Protein 2O6Q (pdb70)

Foldseek 3Di:
DADQDVVVPHDWHDDVVQQETACAQPQDAADDQPRDLQHAYYHHEAHAHQDYDACSCQSVLNHAEEEQYHYAHQEHPQENPQRNLNHAYYENEHYAHAAYRQAHCVRPQNYAEYEHAQYAHAAYRQANCQNPQNYAYEAHAHYAYQEYHPCNCQNNQNHAEYAPAHYAHAAYDDQHCQRPLCYAYYHHAAYAYQAYAACNCVSPDNHAEYAHANYAHALQAPRLARLQVVLLVVVVVNRYNSQRAAHNPPRHGSVPRDCPNHVHHDDPDD

Radius of gyration: 21.48 Å; Cα contacts (8 Å, |Δi|>4): 752; chains: 1; bounding box: 30×74×34 Å

Structure (mmCIF, N/CA/C/O backbone):
data_2O6Q
#
_entry.id   2O6Q
#
_cell.length_a   95.226
_cell.length_b   95.226
_cell.length_c   77.556
_cell.angle_alpha   90.00
_cell.angle_beta   90.00
_cell.angle_gamma   120.00
#
_symmetry.space_group_name_H-M   'P 32 2 1'
#
loop_
_entity.id
_entity.type
_entity.pdbx_description
1 polymer 'Variable lymphocyte receptor A'
2 water water
#
loop_
_atom_site.group_PDB
_atom_site.id
_atom_site.type_symbol
_atom_site.label_atom_id
_atom_site.label_alt_id
_atom_site.label_comp_id
_atom_site.label_asym_id
_atom_site.label_entity_id
_atom_site.label_seq_id
_atom_site.pdbx_PDB_ins_code
_atom_site.Cartn_x
_atom_site.Cartn_y
_atom_site.Cartn_z
_atom_site.occupancy
_atom_site.B_iso_or_equiv
_atom_site.auth_seq_id
_atom_site.auth_comp_id
_atom_site.auth_asym_id
_atom_site.auth_atom_id
_atom_site.pdbx_PDB_model_num
ATOM 1 N N . ASN A 1 1 ? -47.014 22.574 2.094 1.00 55.59 23 ASN A N 1
ATOM 2 C CA . ASN A 1 1 ? -45.853 22.223 2.957 1.00 54.94 23 ASN A CA 1
ATOM 3 C C . ASN A 1 1 ? -46.344 21.391 4.148 1.00 53.89 23 ASN A C 1
ATOM 4 O O . ASN A 1 1 ? -47.088 21.875 4.994 1.00 53.56 23 ASN A O 1
ATOM 9 N N . GLU A 1 2 ? -45.922 20.137 4.217 1.00 52.99 24 GLU A N 1
ATOM 10 C CA . GLU A 1 2 ? -46.352 19.260 5.304 1.00 51.28 24 GLU A CA 1
ATOM 11 C C . GLU A 1 2 ? -45.172 18.659 6.069 1.00 48.87 24 GLU A C 1
ATOM 12 O O . GLU A 1 2 ? -44.308 18.001 5.484 1.00 48.72 24 GLU A O 1
ATOM 18 N N . ALA A 1 3 ? -45.141 18.886 7.376 1.00 45.41 25 ALA A N 1
ATOM 19 C CA . ALA A 1 3 ? -44.077 18.346 8.197 1.00 42.45 25 ALA A CA 1
ATOM 20 C C . ALA A 1 3 ? -44.154 16.809 8.184 1.00 40.64 25 ALA A C 1
ATOM 21 O O . ALA A 1 3 ? -45.243 16.229 8.200 1.00 39.90 25 ALA A O 1
ATOM 23 N N . LEU A 1 4 ? -42.989 16.162 8.146 1.00 38.28 26 LEU A N 1
ATOM 24 C CA . LEU A 1 4 ? -42.901 14.709 8.121 1.00 35.50 26 LEU A CA 1
ATOM 25 C C . LEU A 1 4 ? -43.080 14.111 9.517 1.00 35.86 26 LEU A C 1
ATOM 26 O O . LEU A 1 4 ? -44.030 13.370 9.755 1.00 36.03 26 LEU A O 1
ATOM 31 N N . CYS A 1 5 ? -42.170 14.464 10.430 1.00 35.80 27 CYS A N 1
ATOM 32 C CA . CYS A 1 5 ? -42.143 13.968 11.811 1.00 35.79 27 CYS A CA 1
ATOM 33 C C . CYS A 1 5 ? -43.184 14.505 12.774 1.00 35.72 27 CYS A C 1
ATOM 34 O O . CYS A 1 5 ? -43.530 15.675 12.738 1.00 35.25 27 CYS A O 1
ATOM 37 N N . LYS A 1 6 ? -43.649 13.642 13.669 1.00 36.83 28 LYS A N 1
ATOM 38 C CA . LYS A 1 6 ? -44.651 14.028 14.645 1.00 38.11 28 LYS A CA 1
ATOM 39 C C . LYS A 1 6 ? -44.183 15.219 15.469 1.00 38.50 28 LYS A C 1
ATOM 40 O O . LYS A 1 6 ? -44.949 16.159 15.708 1.00 38.72 28 LYS A O 1
ATOM 46 N N . LYS A 1 7 ? -42.918 15.165 15.894 1.00 38.89 29 LYS A N 1
ATOM 47 C CA . LYS A 1 7 ? -42.265 16.214 16.691 1.00 37.57 29 LYS A CA 1
ATOM 48 C C . LYS A 1 7 ? -42.334 17.600 16.042 1.00 37.57 29 LYS A C 1
ATOM 49 O O . LYS A 1 7 ? -42.219 18.625 16.721 1.00 37.55 29 LYS A O 1
ATOM 55 N N . ASP A 1 8 ? -42.484 17.620 14.722 1.00 37.04 30 ASP A N 1
ATOM 56 C CA . ASP A 1 8 ? -42.577 18.869 13.974 1.00 38.26 30 ASP A CA 1
ATOM 57 C C . ASP A 1 8 ? -44.012 19.131 13.459 1.00 37.53 30 ASP A C 1
ATOM 58 O O . ASP A 1 8 ? -44.256 20.116 12.756 1.00 38.12 30 ASP A O 1
ATOM 63 N N . GLY A 1 9 ? -44.950 18.251 13.806 1.00 36.67 31 GLY A N 1
ATOM 64 C CA . GLY A 1 9 ? -46.315 18.413 13.353 1.00 35.40 31 GLY A CA 1
ATOM 65 C C . GLY A 1 9 ? -46.789 17.327 12.395 1.00 35.88 31 GLY A C 1
ATOM 66 O O . GLY A 1 9 ? -47.981 17.247 12.104 1.00 37.69 31 GLY A O 1
ATOM 67 N N . GLY A 1 10 ? -45.873 16.499 11.892 1.00 34.62 32 GLY A N 1
ATOM 68 C CA . GLY A 1 10 ? -46.247 15.420 10.986 1.00 32.98 32 GLY A CA 1
ATOM 69 C C . GLY A 1 10 ? -46.950 14.256 11.680 1.00 32.68 32 GLY A C 1
ATOM 70 O O . GLY A 1 10 ? -47.228 14.295 12.884 1.00 31.64 32 GLY A O 1
ATOM 71 N N . VAL A 1 11 ? -47.246 13.205 10.926 1.00 32.91 33 VAL A N 1
ATOM 72 C CA . VAL A 1 11 ? -47.925 12.050 11.505 1.00 32.71 33 VAL A CA 1
ATOM 73 C C . VAL A 1 11 ? -46.978 10.853 11.704 1.00 32.53 33 VAL A C 1
ATOM 74 O O . VAL A 1 11 ? -47.241 9.974 12.530 1.00 31.92 33 VAL A O 1
ATOM 78 N N . CYS A 1 12 ? -45.871 10.840 10.967 1.00 32.18 34 CYS A N 1
ATOM 79 C CA . CYS A 1 12 ? -44.888 9.765 11.065 1.00 32.78 34 CYS A CA 1
ATOM 80 C C . CYS A 1 12 ? -43.898 10.019 12.198 1.00 32.85 34 CYS A C 1
ATOM 81 O O . CYS A 1 12 ? -43.475 11.151 12.402 1.00 33.96 34 CYS A O 1
ATOM 84 N N . SER A 1 13 ? -43.548 8.982 12.952 1.00 31.32 35 SER A N 1
ATOM 85 C CA . SER A 1 13 ? -42.586 9.145 14.034 1.00 30.72 35 SER A CA 1
ATOM 86 C C . SER A 1 13 ? -41.158 9.003 13.482 1.00 30.90 35 SER A C 1
ATOM 87 O O . SER A 1 13 ? -40.889 8.165 12.625 1.00 29.94 35 SER A O 1
ATOM 90 N N . CYS A 1 14 ? -40.242 9.830 13.981 1.00 31.77 36 CYS A N 1
ATOM 91 C CA . CYS A 1 14 ? -38.871 9.846 13.481 1.00 32.00 36 CYS A CA 1
ATOM 92 C C . CYS A 1 14 ? -37.751 9.779 14.487 1.00 32.26 36 CYS A C 1
ATOM 93 O O . CYS A 1 14 ? -37.715 10.560 15.428 1.00 32.30 36 CYS A O 1
ATOM 96 N N . ASN A 1 15 ? -36.810 8.867 14.251 1.00 32.61 37 ASN A N 1
ATOM 97 C CA . ASN A 1 15 ? -35.656 8.727 15.125 1.00 32.52 37 ASN A CA 1
ATOM 98 C C . ASN A 1 15 ? -34.490 9.388 14.451 1.00 33.36 37 ASN A C 1
ATOM 99 O O . ASN A 1 15 ? -33.906 8.825 13.534 1.00 34.32 37 ASN A O 1
ATOM 104 N N . ASN A 1 16 ? -34.138 10.576 14.907 1.00 34.00 38 ASN A N 1
ATOM 105 C CA . ASN A 1 16 ? -33.043 11.293 14.293 1.00 34.79 38 ASN A CA 1
ATOM 106 C C . ASN A 1 16 ? -31.705 10.574 14.365 1.00 34.24 38 ASN A C 1
ATOM 107 O O . ASN A 1 16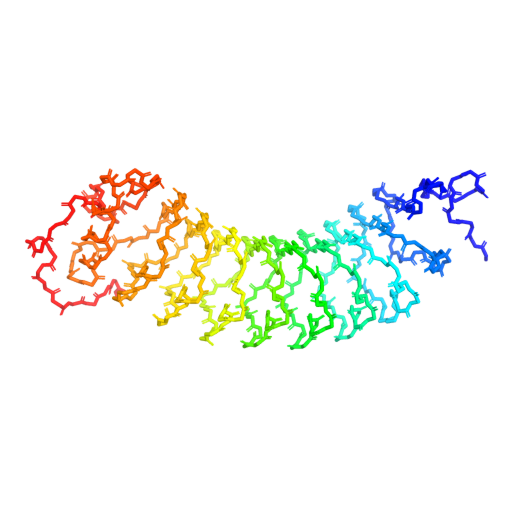 ? -31.058 10.343 13.346 1.00 34.17 38 ASN A O 1
ATOM 112 N N . ASN A 1 17 ? -31.281 10.219 15.566 1.00 33.62 39 ASN A N 1
ATOM 113 C CA . ASN A 1 17 ? -30.001 9.556 15.709 1.00 33.56 39 ASN A CA 1
ATOM 114 C C . ASN A 1 17 ? -29.865 8.263 14.908 1.00 33.83 39 ASN A C 1
ATOM 115 O O . ASN A 1 17 ? -28.751 7.857 14.592 1.00 32.83 39 ASN A O 1
ATOM 120 N N . LYS A 1 18 ? -30.993 7.632 14.559 1.00 34.90 40 LYS A N 1
ATOM 121 C CA . LYS A 1 18 ? -30.971 6.368 13.806 1.00 34.51 40 LYS A CA 1
ATOM 122 C C . LYS A 1 18 ? -31.405 6.509 12.342 1.00 35.09 40 LYS A C 1
ATOM 123 O O . LYS A 1 18 ? -31.469 5.517 11.608 1.00 35.91 40 LYS A O 1
ATOM 129 N N . ASN A 1 19 ? -31.692 7.740 11.922 1.00 34.48 41 ASN A N 1
ATOM 130 C CA . ASN A 1 19 ? -32.109 8.028 10.549 1.00 33.42 41 ASN A CA 1
ATOM 131 C C . ASN A 1 19 ? -33.235 7.135 10.055 1.00 32.76 41 ASN A C 1
ATOM 132 O O . ASN A 1 19 ? -33.151 6.532 8.977 1.00 34.01 41 ASN A O 1
ATOM 137 N N . SER A 1 20 ? -34.296 7.058 10.842 1.00 31.16 42 SER A N 1
ATOM 138 C CA . SER A 1 20 ? -35.435 6.242 10.479 1.00 29.88 42 SER A CA 1
ATOM 139 C C . SER A 1 20 ? -36.718 7.043 10.485 1.00 29.72 42 SER A C 1
ATOM 140 O O . SER A 1 20 ? -36.956 7.873 11.350 1.00 29.77 42 SER A O 1
ATOM 143 N N . VAL A 1 21 ? -37.540 6.776 9.491 1.00 30.05 43 VAL A N 1
ATOM 144 C CA . VAL A 1 21 ? -38.823 7.425 9.339 1.00 30.58 43 VAL A CA 1
ATOM 145 C C . VAL A 1 21 ? -39.861 6.303 9.410 1.00 31.16 43 VAL A C 1
ATOM 146 O O . VAL A 1 21 ? -39.826 5.383 8.599 1.00 31.77 43 VAL A O 1
ATOM 150 N N . ASP A 1 22 ? -40.763 6.369 10.388 1.00 31.00 44 ASP A N 1
ATOM 151 C CA . ASP A 1 22 ? -41.789 5.350 10.549 1.00 31.23 44 ASP A CA 1
ATOM 152 C C . ASP A 1 22 ? -43.165 5.904 10.210 1.00 32.34 44 ASP A C 1
ATOM 153 O O . ASP A 1 22 ? -43.818 6.552 11.033 1.00 31.34 44 ASP A O 1
ATOM 158 N N . CYS A 1 23 ? -43.601 5.643 8.983 1.00 34.10 45 CYS A N 1
ATOM 159 C CA . CYS A 1 23 ? -44.902 6.105 8.521 1.00 35.49 45 CYS A CA 1
ATOM 160 C C . CYS A 1 23 ? -45.827 4.910 8.532 1.00 35.58 45 CYS A C 1
ATOM 161 O O . CYS A 1 23 ? -46.865 4.915 7.870 1.00 36.83 45 CYS A O 1
ATOM 164 N N . SER A 1 24 ? -45.449 3.883 9.284 1.00 34.86 46 SER A N 1
ATOM 165 C CA . SER A 1 24 ? -46.251 2.674 9.327 1.00 33.73 46 SER A CA 1
ATOM 166 C C . SER A 1 24 ? -47.540 2.865 10.081 1.00 32.67 46 SER A C 1
ATOM 167 O O . SER A 1 24 ? -47.559 3.405 11.187 1.00 31.58 46 SER A O 1
ATOM 170 N N . SER A 1 25 ? -48.625 2.441 9.439 1.00 32.95 47 SER A N 1
ATOM 171 C CA . SER A 1 25 ? -49.964 2.478 10.010 1.00 32.33 47 SER A CA 1
ATOM 172 C C . SER A 1 25 ? -50.646 3.827 10.260 1.00 33.00 47 SER A C 1
ATOM 173 O O . SER A 1 25 ? -51.400 3.982 11.224 1.00 33.05 47 SER A O 1
ATOM 176 N N . LYS A 1 26 ? -50.416 4.789 9.374 1.00 34.22 48 LYS A N 1
ATOM 177 C CA . LYS A 1 26 ? -50.995 6.126 9.518 1.00 34.70 48 LYS A CA 1
ATOM 178 C C . LYS A 1 26 ? -52.043 6.385 8.435 1.00 34.80 48 LYS A C 1
ATOM 179 O O . LYS A 1 26 ? -52.242 7.520 8.006 1.00 34.24 48 LYS A O 1
ATOM 185 N N . LYS A 1 27 ? -52.692 5.313 7.994 1.00 35.47 49 LYS A N 1
ATOM 186 C CA . LYS A 1 27 ? -53.725 5.383 6.972 1.00 35.30 49 LYS A CA 1
ATOM 187 C C . LYS A 1 27 ? -53.295 6.204 5.776 1.00 34.76 49 LYS A C 1
ATOM 188 O O . LYS A 1 27 ? -54.129 6.833 5.143 1.00 36.19 49 LYS A O 1
ATOM 194 N N . LEU A 1 28 ? -52.008 6.190 5.445 1.00 33.57 50 LEU A N 1
ATOM 195 C CA . LEU A 1 28 ? -51.520 6.990 4.326 1.00 31.53 50 LEU A CA 1
ATOM 196 C C . LEU A 1 28 ? -51.941 6.534 2.952 1.00 31.97 50 LEU A C 1
ATOM 197 O O . LEU A 1 28 ? -52.062 5.343 2.696 1.00 30.73 50 LEU A O 1
ATOM 202 N N . THR A 1 29 ? -52.131 7.504 2.056 1.00 33.54 51 THR A N 1
ATOM 203 C CA . THR A 1 29 ? -52.512 7.223 0.668 1.00 34.06 51 THR A CA 1
ATOM 204 C C . THR A 1 29 ? -51.435 7.698 -0.302 1.00 33.74 51 THR A C 1
ATOM 205 O O . THR A 1 29 ? -51.530 7.450 -1.495 1.00 34.31 51 THR A O 1
ATOM 209 N N . ALA A 1 30 ? -50.425 8.401 0.199 1.00 33.89 52 ALA A N 1
ATOM 210 C CA . ALA A 1 30 ? -49.332 8.865 -0.662 1.00 33.46 52 ALA A CA 1
ATOM 211 C C . ALA A 1 30 ? -48.023 8.849 0.107 1.00 33.60 52 ALA A C 1
ATOM 212 O O . ALA A 1 30 ? -48.019 9.001 1.324 1.00 33.05 52 ALA A O 1
ATOM 214 N N . ILE A 1 31 ? -46.913 8.643 -0.596 1.00 34.33 53 ILE A N 1
ATOM 215 C CA . ILE A 1 31 ? -45.614 8.650 0.061 1.00 35.30 53 ILE A CA 1
ATOM 216 C C . ILE A 1 31 ? -45.335 10.085 0.444 1.00 36.60 53 ILE A C 1
ATOM 217 O O . ILE A 1 31 ? -45.505 10.983 -0.373 1.00 36.58 53 ILE A O 1
ATOM 222 N N . PRO A 1 32 ? -44.932 10.335 1.698 1.00 37.80 54 PRO A N 1
ATOM 223 C CA . PRO A 1 32 ? -44.656 11.730 2.058 1.00 38.32 54 PRO A CA 1
ATOM 224 C C . PRO A 1 32 ? -43.510 12.142 1.147 1.00 39.73 54 PRO A C 1
ATOM 225 O O . PRO A 1 32 ? -42.638 11.335 0.848 1.00 40.72 54 PRO A O 1
ATOM 229 N N . SER A 1 33 ? -43.490 13.385 0.699 1.00 41.67 55 SER A N 1
ATOM 230 C CA . SER A 1 33 ? -42.451 13.797 -0.246 1.00 43.60 55 SER A CA 1
ATOM 231 C C . SER A 1 33 ? -41.201 14.488 0.307 1.00 43.82 55 SER A C 1
ATOM 232 O O . SER A 1 33 ? -40.280 14.818 -0.450 1.00 42.69 55 SER A O 1
ATOM 235 N N . ASN A 1 34 ? -41.153 14.698 1.615 1.00 43.81 56 ASN A N 1
ATOM 236 C CA . ASN A 1 34 ? -40.009 15.385 2.200 1.00 43.61 56 ASN A CA 1
ATOM 237 C C . ASN A 1 34 ? -39.221 14.499 3.154 1.00 42.84 56 ASN A C 1
ATOM 238 O O . ASN A 1 34 ? -38.965 14.875 4.300 1.00 43.06 56 ASN A O 1
ATOM 243 N N . ILE A 1 35 ? -38.837 13.321 2.670 1.00 41.29 57 ILE A N 1
ATOM 244 C CA . ILE A 1 35 ? -38.077 12.369 3.464 1.00 39.22 57 ILE A CA 1
ATOM 245 C C . ILE A 1 35 ? -36.606 12.677 3.250 1.00 38.40 57 ILE A C 1
ATOM 246 O O . ILE A 1 35 ? -36.126 12.620 2.130 1.00 38.14 57 ILE A O 1
ATOM 251 N N . PRO A 1 36 ? -35.870 13.004 4.318 1.00 37.59 58 PRO A N 1
ATOM 252 C CA . PRO A 1 36 ? -34.449 13.310 4.146 1.00 38.05 58 PRO A CA 1
ATOM 253 C C . PRO A 1 36 ? -33.711 12.232 3.374 1.00 38.84 58 PRO A C 1
ATOM 254 O O . PRO A 1 36 ? -33.899 11.041 3.620 1.00 38.90 58 PRO A O 1
ATOM 258 N N . ALA A 1 37 ? -32.873 12.670 2.436 1.00 38.86 59 ALA A N 1
ATOM 259 C CA . ALA A 1 37 ? -32.088 11.774 1.592 1.00 38.32 59 ALA A CA 1
ATOM 260 C C . ALA A 1 37 ? -31.045 11.035 2.402 1.00 37.95 59 ALA A C 1
ATOM 261 O O . ALA A 1 37 ? -30.317 10.185 1.886 1.00 39.17 59 ALA A O 1
ATOM 263 N N . ASP A 1 38 ? -30.996 11.369 3.680 1.00 37.28 60 ASP A N 1
ATOM 264 C CA . ASP A 1 38 ? -30.054 10.797 4.621 1.00 37.10 60 ASP A CA 1
ATOM 265 C C . ASP A 1 38 ? -30.572 9.467 5.208 1.00 36.20 60 ASP A C 1
ATOM 266 O O . ASP A 1 38 ? -29.801 8.634 5.692 1.00 35.95 60 ASP A O 1
ATOM 271 N N . THR A 1 39 ? -31.890 9.290 5.140 1.00 35.21 61 THR A N 1
ATOM 272 C CA . THR A 1 39 ? -32.619 8.120 5.646 1.00 33.22 61 THR A CA 1
ATOM 273 C C . THR A 1 39 ? -32.070 6.722 5.345 1.00 32.13 61 THR A C 1
ATOM 274 O O . THR A 1 39 ? -31.848 6.352 4.186 1.00 30.42 61 THR A O 1
ATOM 278 N N . LYS A 1 40 ? -31.895 5.938 6.408 1.00 31.57 62 LYS A N 1
ATOM 279 C CA . LYS A 1 40 ? -31.391 4.574 6.280 1.00 31.31 62 LYS A CA 1
ATOM 280 C C . LYS A 1 40 ? -32.502 3.540 6.395 1.00 30.31 62 LYS A C 1
ATOM 281 O O . LYS A 1 40 ? -32.399 2.457 5.830 1.00 30.23 62 LYS A O 1
ATOM 287 N N . LYS A 1 41 ? -33.567 3.879 7.112 1.00 30.51 63 LYS A N 1
ATOM 288 C CA . LYS A 1 41 ? -34.707 2.967 7.278 1.00 31.05 63 LYS A CA 1
ATOM 289 C C . LYS A 1 41 ? -36.047 3.679 7.035 1.00 29.94 63 LYS A C 1
ATOM 290 O O . LYS A 1 41 ? -36.378 4.642 7.727 1.00 28.78 63 LYS A O 1
ATOM 296 N N . LEU A 1 42 ? -36.813 3.189 6.059 1.00 28.85 64 LEU A N 1
ATOM 297 C CA . LEU A 1 42 ? -38.112 3.780 5.702 1.00 27.42 64 LEU A CA 1
ATOM 298 C C . LEU A 1 42 ? -39.222 2.766 5.949 1.00 26.75 64 LEU A C 1
ATOM 299 O O . LEU A 1 42 ? -39.164 1.670 5.413 1.00 26.54 64 LEU A O 1
ATOM 304 N N . ASP A 1 43 ? -40.234 3.136 6.729 1.00 26.25 65 ASP A N 1
ATOM 305 C CA . ASP A 1 43 ? -41.320 2.209 7.027 1.00 28.36 65 ASP A CA 1
ATOM 306 C C . ASP A 1 43 ? -42.676 2.704 6.560 1.00 28.78 65 ASP A C 1
ATOM 307 O O . ASP A 1 43 ? -43.295 3.571 7.187 1.00 29.69 65 ASP A O 1
ATOM 312 N N . LEU A 1 44 ? -43.150 2.142 5.463 1.00 28.53 66 LEU A N 1
ATOM 313 C CA . LEU A 1 44 ? -44.443 2.536 4.929 1.00 29.03 66 LEU A CA 1
ATOM 314 C C . LEU A 1 44 ? -45.442 1.395 5.029 1.00 29.56 66 LEU A C 1
ATOM 315 O O . LEU A 1 44 ? -46.518 1.469 4.462 1.00 30.12 66 LEU A O 1
ATOM 320 N N . GLN A 1 45 ? -45.092 0.334 5.742 1.00 30.36 67 GLN A N 1
ATOM 321 C CA . GLN A 1 45 ? -46.000 -0.791 5.863 1.00 31.70 67 GLN A CA 1
ATOM 322 C C . GLN A 1 45 ? -47.327 -0.419 6.537 1.00 32.21 67 GLN A C 1
ATOM 323 O O . GLN A 1 45 ? -47.384 0.499 7.363 1.00 31.53 67 GLN A O 1
ATOM 329 N N . SER A 1 46 ? -48.377 -1.147 6.152 1.00 32.20 68 SER A N 1
ATOM 330 C CA . SER A 1 46 ? -49.731 -1.009 6.689 1.00 32.70 68 SER A CA 1
ATOM 331 C C . SER A 1 46 ? -50.339 0.336 6.479 1.00 34.22 68 SER A C 1
ATOM 332 O O . SER A 1 46 ? -50.632 1.056 7.422 1.00 34.42 68 SER A O 1
ATOM 335 N N . ASN A 1 47 ? -50.538 0.667 5.219 1.00 35.85 69 ASN A N 1
ATOM 336 C CA . ASN A 1 47 ? -51.121 1.929 4.848 1.00 37.08 69 ASN A CA 1
ATOM 337 C C . ASN A 1 47 ? -51.961 1.606 3.647 1.00 38.79 69 ASN A C 1
ATOM 338 O O . ASN A 1 47 ? -52.208 0.434 3.363 1.00 40.05 69 ASN A O 1
ATOM 343 N N . LYS A 1 48 ? -52.395 2.630 2.929 1.00 40.44 70 LYS A N 1
ATOM 344 C CA . LYS A 1 48 ? -53.222 2.413 1.757 1.00 41.01 70 LYS A CA 1
ATOM 345 C C . LYS A 1 48 ? -52.643 3.087 0.517 1.00 40.99 70 LYS A C 1
ATOM 346 O O . LYS A 1 48 ? -53.172 4.092 0.051 1.00 40.89 70 LYS A O 1
ATOM 352 N N . LEU A 1 49 ? -51.547 2.527 -0.004 1.00 41.30 71 LEU A N 1
ATOM 353 C CA . LEU A 1 49 ? -50.882 3.042 -1.210 1.00 40.71 71 LEU A CA 1
ATOM 354 C C . LEU A 1 49 ? -51.310 2.166 -2.367 1.00 40.26 71 LEU A C 1
ATOM 355 O O . LEU A 1 49 ? -50.924 1.011 -2.436 1.00 40.44 71 LEU A O 1
ATOM 360 N N . SER A 1 50 ? -52.088 2.713 -3.285 1.00 40.08 72 SER A N 1
ATOM 361 C CA . SER A 1 50 ? -52.567 1.932 -4.408 1.00 40.47 72 SER A CA 1
ATOM 362 C C . SER A 1 50 ? -51.646 1.997 -5.620 1.00 41.14 72 SER A C 1
ATOM 363 O O . SER A 1 50 ? -51.690 1.135 -6.502 1.00 41.38 72 SER A O 1
ATOM 366 N N . SER A 1 51 ? -50.827 3.035 -5.665 1.00 41.08 73 SER A N 1
ATOM 367 C CA . SER A 1 51 ? -49.878 3.213 -6.748 1.00 41.81 73 SER A CA 1
ATOM 368 C C . SER A 1 51 ? -48.626 3.675 -6.039 1.00 42.35 73 SER A C 1
ATOM 369 O O . SER A 1 51 ? -48.584 3.687 -4.814 1.00 42.99 73 SER A O 1
ATOM 372 N N . LEU A 1 52 ? -47.619 4.086 -6.794 1.00 42.38 74 LEU A N 1
ATOM 373 C CA . LEU A 1 52 ? -46.369 4.504 -6.186 1.00 42.63 74 LEU A CA 1
ATOM 374 C C . LEU A 1 52 ? -45.604 5.258 -7.249 1.00 42.89 74 LEU A C 1
ATOM 375 O O . LEU A 1 52 ? -45.155 4.666 -8.219 1.00 44.39 74 LEU A O 1
ATOM 380 N N . PRO A 1 53 ? -45.431 6.571 -7.083 1.00 42.72 75 PRO A N 1
ATOM 381 C CA . PRO A 1 53 ? -44.696 7.332 -8.095 1.00 42.20 75 PRO A CA 1
ATOM 382 C C . PRO A 1 53 ? -43.259 6.862 -8.298 1.00 42.43 75 PRO A C 1
ATOM 383 O O . PRO A 1 53 ? -42.554 6.566 -7.340 1.00 41.70 75 PRO A O 1
ATOM 387 N N . SER A 1 54 ? -42.828 6.789 -9.550 1.00 43.21 76 SER A N 1
ATOM 388 C CA . SER A 1 54 ? -41.454 6.404 -9.844 1.00 44.60 76 SER A CA 1
ATOM 389 C C . SER A 1 54 ? -40.595 7.476 -9.199 1.00 45.17 76 SER A C 1
ATOM 390 O O . SER A 1 54 ? -41.113 8.472 -8.699 1.00 45.81 76 SER A O 1
ATOM 393 N N . LYS A 1 55 ? -39.288 7.289 -9.195 1.00 45.69 77 LYS A N 1
ATOM 394 C CA . LYS A 1 55 ? -38.415 8.302 -8.603 1.00 47.04 77 LYS A CA 1
ATOM 395 C C . LYS A 1 55 ? -38.810 8.662 -7.156 1.00 46.76 77 LYS A C 1
ATOM 396 O O . LYS A 1 55 ? -38.357 9.672 -6.609 1.00 47.00 77 LYS A O 1
ATOM 402 N N . ALA A 1 56 ? -39.641 7.826 -6.540 1.00 45.83 78 ALA A N 1
ATOM 403 C CA . ALA A 1 56 ? -40.094 8.064 -5.178 1.00 45.30 78 ALA A CA 1
ATOM 404 C C . ALA A 1 56 ? -38.996 7.824 -4.159 1.00 45.52 78 ALA A C 1
ATOM 405 O O . ALA A 1 56 ? -39.003 8.390 -3.062 1.00 46.12 78 ALA A O 1
ATOM 407 N N . PHE A 1 57 ? -38.043 6.978 -4.505 1.00 45.03 79 PHE A N 1
ATOM 408 C CA . PHE A 1 57 ? -36.989 6.696 -3.559 1.00 44.45 79 PHE A CA 1
ATOM 409 C C . PHE A 1 57 ? -35.668 7.030 -4.194 1.00 45.97 79 PHE A C 1
ATOM 410 O O . PHE A 1 57 ? -34.629 6.653 -3.677 1.00 45.87 79 PHE A O 1
ATOM 418 N N . HIS A 1 58 ? -35.714 7.774 -5.295 1.00 48.62 80 HIS A N 1
ATOM 419 C CA . HIS A 1 58 ? -34.509 8.107 -6.047 1.00 51.20 80 HIS A CA 1
ATOM 420 C C . HIS A 1 58 ? -33.534 9.143 -5.520 1.00 51.38 80 HIS A C 1
ATOM 421 O O . HIS A 1 58 ? -32.574 9.508 -6.206 1.00 51.23 80 HIS A O 1
ATOM 428 N N . ARG A 1 59 ? -33.767 9.591 -4.294 1.00 51.17 81 ARG A N 1
ATOM 429 C CA . ARG A 1 59 ? -32.882 10.542 -3.646 1.00 50.86 81 ARG A CA 1
ATOM 430 C C . ARG A 1 59 ? -32.298 9.749 -2.460 1.00 49.29 81 ARG A C 1
ATOM 431 O O . ARG A 1 59 ? -31.166 9.963 -2.025 1.00 48.78 81 ARG A O 1
ATOM 439 N N . LEU A 1 60 ? -33.096 8.809 -1.968 1.00 47.31 82 LEU A N 1
ATOM 440 C CA . LEU A 1 60 ? -32.736 7.952 -0.841 1.00 46.14 82 LEU A CA 1
ATOM 441 C C . LEU A 1 60 ? -31.628 6.944 -1.154 1.00 45.65 82 LEU A C 1
ATOM 442 O O . LEU A 1 60 ? -31.846 5.732 -1.109 1.00 45.90 82 LEU A O 1
ATOM 447 N N . THR A 1 61 ? -30.439 7.457 -1.450 1.00 44.57 83 THR A N 1
ATOM 448 C CA . THR A 1 61 ? -29.285 6.637 -1.777 1.00 43.58 83 THR A CA 1
ATOM 449 C C . THR A 1 61 ? -28.761 5.829 -0.609 1.00 42.89 83 THR A C 1
ATOM 450 O O . THR A 1 61 ? -28.107 4.808 -0.802 1.00 42.77 83 THR A O 1
ATOM 454 N N . LYS A 1 62 ? -29.029 6.282 0.606 1.00 42.01 84 LYS A N 1
ATOM 455 C CA . LYS A 1 62 ? -28.525 5.582 1.781 1.00 41.30 84 LYS A CA 1
ATOM 456 C C . LYS A 1 62 ? -29.492 4.575 2.385 1.00 39.99 84 LYS A C 1
ATOM 457 O O . LYS A 1 62 ? -29.198 3.983 3.413 1.00 39.68 84 LYS A O 1
ATOM 463 N N . LEU A 1 63 ? -30.637 4.370 1.747 1.00 39.33 85 LEU A N 1
ATOM 464 C CA . LEU A 1 63 ? -31.629 3.444 2.283 1.00 38.40 85 LEU A CA 1
ATOM 465 C C . LEU A 1 63 ? -31.093 2.039 2.483 1.00 37.13 85 LEU A C 1
ATOM 466 O O . LEU A 1 63 ? -30.480 1.469 1.597 1.00 36.39 85 LEU A O 1
ATOM 471 N N . ARG A 1 64 ? -31.333 1.487 3.663 1.00 36.53 86 ARG A N 1
ATOM 472 C CA . ARG A 1 64 ? -30.893 0.140 3.969 1.00 36.38 86 ARG A CA 1
ATOM 473 C C . ARG A 1 64 ? -32.083 -0.805 4.097 1.00 35.55 86 ARG A C 1
ATOM 474 O O . ARG A 1 64 ? -32.001 -1.970 3.712 1.00 35.86 86 ARG A O 1
ATOM 482 N N . LEU A 1 65 ? -33.195 -0.294 4.621 1.00 34.08 87 LEU A N 1
ATOM 483 C CA . LEU A 1 65 ? -34.392 -1.101 4.808 1.00 32.13 87 LEU A CA 1
ATOM 484 C C . LEU A 1 65 ? -35.585 -0.336 4.291 1.00 31.75 87 LEU A C 1
ATOM 485 O O . LEU A 1 65 ? -35.744 0.849 4.590 1.00 33.31 87 LEU A O 1
ATOM 490 N N . LEU A 1 66 ? -36.419 -1.022 3.517 1.00 30.52 88 LEU A N 1
ATOM 491 C CA . LEU A 1 66 ? -37.615 -0.440 2.925 1.00 29.60 88 LEU A CA 1
ATOM 492 C C . LEU A 1 66 ? -38.775 -1.430 3.058 1.00 29.75 88 LEU A C 1
ATOM 493 O O . LEU A 1 66 ? -38.766 -2.494 2.455 1.00 29.63 88 LEU A O 1
ATOM 498 N N . TYR A 1 67 ? -39.771 -1.056 3.850 1.00 29.41 89 TYR A N 1
ATOM 499 C CA . TYR A 1 67 ? -40.919 -1.894 4.094 1.00 30.45 89 TYR A CA 1
ATOM 500 C C . TYR A 1 67 ? -42.170 -1.356 3.428 1.00 30.40 89 TYR A C 1
ATOM 501 O O . TYR A 1 67 ? -42.777 -0.404 3.905 1.00 30.06 89 TYR A O 1
ATOM 510 N N . LEU A 1 68 ? -42.557 -1.983 2.327 1.00 30.07 90 LEU A N 1
ATOM 511 C CA . LEU A 1 68 ? -43.734 -1.574 1.583 1.00 30.92 90 LEU A CA 1
ATOM 512 C C . LEU A 1 68 ? -44.853 -2.578 1.740 1.00 31.19 90 LEU A C 1
ATOM 513 O O . LEU A 1 68 ? -45.820 -2.558 0.992 1.00 32.60 90 LEU A O 1
ATOM 518 N N . ASN A 1 69 ? -44.728 -3.453 2.723 1.00 31.07 91 ASN A N 1
ATOM 519 C CA . 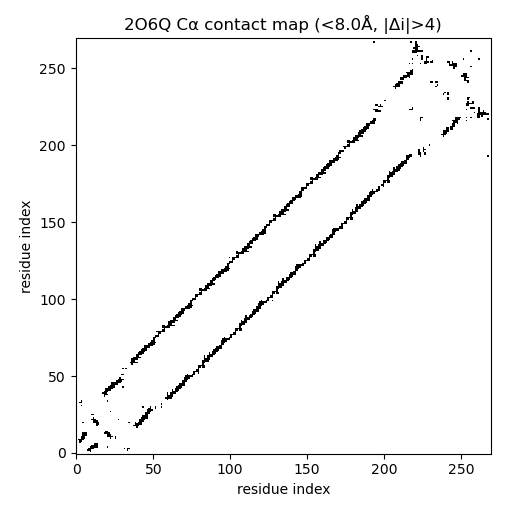ASN A 1 69 ? -45.724 -4.482 2.917 1.00 31.22 91 ASN A CA 1
ATOM 520 C C . ASN A 1 69 ? -47.043 -3.996 3.474 1.00 32.65 91 ASN A C 1
ATOM 521 O O . ASN A 1 69 ? -47.102 -3.036 4.245 1.00 33.45 91 ASN A O 1
ATOM 526 N N . ASP A 1 70 ? 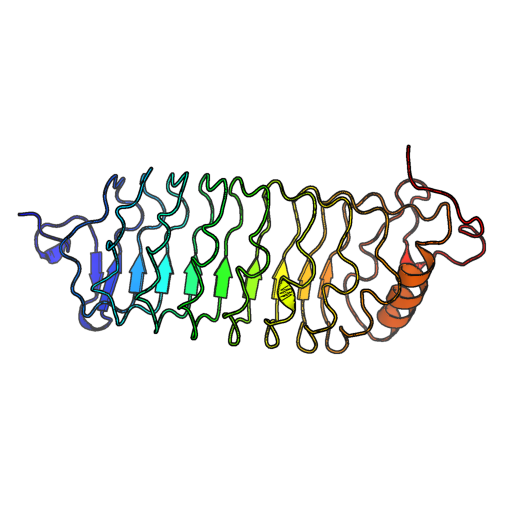-48.104 -4.670 3.043 1.00 32.83 92 ASP A N 1
ATOM 527 C CA . ASP A 1 70 ? -49.458 -4.393 3.480 1.00 33.36 92 ASP A CA 1
ATOM 528 C C . ASP A 1 70 ? -50.071 -3.073 3.001 1.00 34.37 92 ASP A C 1
ATOM 529 O O . ASP A 1 70 ? -50.513 -2.251 3.790 1.00 34.91 92 ASP A O 1
ATOM 534 N N . ASN A 1 71 ? -49.980 -2.557 1.964 1.00 35.66 93 ASN A N 1
ATOM 535 C CA . ASN A 1 71 ? -50.614 -1.517 1.137 1.00 38.03 93 ASN A CA 1
ATOM 536 C C . ASN A 1 71 ? -51.298 -2.307 -0.072 1.00 39.49 93 ASN A C 1
ATOM 537 O O . ASN A 1 71 ? -51.623 -3.502 0.053 1.00 39.98 93 ASN A O 1
ATOM 542 N N . LYS A 1 72 ? -51.711 -1.394 -0.993 1.00 40.17 94 LYS A N 1
ATOM 543 C CA . LYS A 1 72 ? -52.521 -1.710 -2.157 1.00 41.02 94 LYS A CA 1
ATOM 544 C C . LYS A 1 72 ? -51.825 -1.561 -3.501 1.00 40.47 94 LYS A C 1
ATOM 545 O O . LYS A 1 72 ? -52.458 -1.152 -4.472 1.00 40.31 94 LYS A O 1
ATOM 551 N N . LEU A 1 73 ? -50.537 -1.877 -3.573 1.00 39.63 95 LEU A N 1
ATOM 552 C CA . LEU A 1 73 ? -49.857 -1.756 -4.843 1.00 39.12 95 LEU A CA 1
ATOM 553 C C . LEU A 1 73 ? -50.330 -2.859 -5.767 1.00 39.60 95 LEU A C 1
ATOM 554 O O . LEU A 1 73 ? -50.378 -4.033 -5.388 1.00 39.49 95 LEU A O 1
ATOM 559 N N . GLN A 1 74 ? -50.693 -2.458 -6.980 1.00 40.12 96 GLN A N 1
ATOM 560 C CA . GLN A 1 74 ? -51.162 -3.372 -8.010 1.00 40.14 96 GLN A CA 1
ATOM 561 C C . GLN A 1 74 ? -50.064 -3.475 -9.051 1.00 39.69 96 GLN A C 1
ATOM 562 O O . GLN A 1 74 ? -50.059 -4.374 -9.890 1.00 39.04 96 GLN A O 1
ATOM 568 N N . THR A 1 75 ? -49.129 -2.539 -8.978 1.00 38.73 97 THR A N 1
ATOM 569 C CA . THR A 1 75 ? -48.042 -2.502 -9.926 1.00 38.82 97 THR A CA 1
ATOM 570 C C . THR A 1 75 ? -46.849 -1.743 -9.382 1.00 38.07 97 THR A C 1
ATOM 571 O O . THR A 1 75 ? -46.957 -0.961 -8.435 1.00 37.62 97 THR A O 1
ATOM 575 N N . LEU A 1 76 ? -45.699 -1.987 -9.981 1.00 36.96 98 LEU A N 1
ATOM 576 C CA . LEU A 1 76 ? -44.510 -1.291 -9.568 1.00 37.21 98 LEU A CA 1
ATOM 577 C C . LEU A 1 76 ? -43.903 -0.678 -10.799 1.00 38.16 98 LEU A C 1
ATOM 578 O O . LEU A 1 76 ? -43.680 -1.360 -11.806 1.00 38.03 98 LEU A O 1
ATOM 583 N N . PRO A 1 77 ? -43.672 0.639 -10.761 1.00 38.83 99 PRO A N 1
ATOM 584 C CA . PRO A 1 77 ? -43.071 1.280 -11.929 1.00 38.97 99 PRO A CA 1
ATOM 585 C C . PRO A 1 77 ? -41.696 0.662 -12.172 1.00 39.02 99 PRO A C 1
ATOM 586 O O . PRO A 1 77 ? -40.971 0.356 -11.231 1.00 38.91 99 PRO A O 1
ATOM 590 N N . ALA A 1 78 ? -41.351 0.472 -13.438 1.00 39.38 100 ALA A N 1
ATOM 591 C CA . ALA A 1 78 ? -40.081 -0.136 -13.820 1.00 39.47 100 ALA A CA 1
ATOM 592 C C . ALA A 1 78 ? -38.821 0.207 -13.014 1.00 39.97 100 ALA A C 1
ATOM 593 O O . ALA A 1 78 ? -38.014 -0.685 -12.725 1.00 40.66 100 ALA A O 1
ATOM 595 N N . GLY A 1 79 ? -38.636 1.471 -12.646 1.00 39.08 101 GLY A N 1
ATOM 596 C CA . GLY A 1 79 ? -37.411 1.806 -11.942 1.00 39.08 101 GLY A CA 1
ATOM 597 C C . GLY A 1 79 ? -37.431 2.339 -10.526 1.00 39.63 101 GLY A C 1
ATOM 598 O O . GLY A 1 79 ? -36.494 3.047 -10.139 1.00 39.38 101 GLY A O 1
ATOM 599 N N . ILE A 1 80 ? -38.456 1.989 -9.749 1.00 39.38 102 ILE A N 1
ATOM 600 C CA . ILE A 1 80 ? -38.571 2.445 -8.368 1.00 39.69 102 ILE A CA 1
ATOM 601 C C . ILE A 1 80 ? -37.329 2.244 -7.519 1.00 40.95 102 ILE A C 1
ATOM 602 O O . ILE A 1 80 ? -36.950 3.143 -6.764 1.00 41.27 102 ILE A O 1
ATOM 607 N N . PHE A 1 81 ? -36.699 1.072 -7.634 1.00 41.33 103 PHE A N 1
ATOM 608 C CA . PHE A 1 81 ? -35.522 0.748 -6.823 1.00 41.85 103 PHE A CA 1
ATOM 609 C C . PHE A 1 81 ? -34.178 0.762 -7.546 1.00 43.51 103 PHE A C 1
ATOM 610 O O . PHE A 1 81 ? -33.252 0.060 -7.129 1.00 43.60 103 PHE A O 1
ATOM 618 N N . LYS A 1 82 ? -34.051 1.542 -8.614 1.00 44.69 104 LYS A N 1
ATOM 619 C CA . LYS A 1 82 ? -32.795 1.582 -9.364 1.00 45.82 104 LYS A CA 1
ATOM 620 C C . LYS A 1 82 ? -31.692 2.362 -8.681 1.00 46.32 104 LYS A C 1
ATOM 621 O O . LYS A 1 82 ? -30.515 2.217 -9.021 1.00 46.02 104 LYS A O 1
ATOM 627 N N . GLU A 1 83 ? -32.078 3.184 -7.714 1.00 47.05 105 GLU A N 1
ATOM 628 C CA . GLU A 1 83 ? -31.130 4.014 -6.987 1.00 48.51 105 GLU A CA 1
ATOM 629 C C . GLU A 1 83 ? -30.750 3.491 -5.598 1.00 48.45 105 GLU A C 1
ATOM 630 O O . GLU A 1 83 ? -29.741 3.909 -5.033 1.00 49.29 105 GLU A O 1
ATOM 636 N N . LEU A 1 84 ? -31.545 2.576 -5.053 1.00 47.69 106 LEU A N 1
ATOM 637 C CA . LEU A 1 84 ? -31.286 2.027 -3.725 1.00 46.96 106 LEU A CA 1
ATOM 638 C C . LEU A 1 84 ? -30.163 0.995 -3.741 1.00 47.86 106 LEU A C 1
ATOM 639 O O . LEU A 1 84 ? -30.386 -0.172 -3.398 1.00 48.48 106 LEU A O 1
ATOM 644 N N . LYS A 1 85 ? -28.961 1.424 -4.125 1.00 47.76 107 LYS A N 1
ATOM 645 C CA . LYS A 1 85 ? -27.804 0.525 -4.204 1.00 48.01 107 LYS A CA 1
ATOM 646 C C . LYS A 1 85 ? -27.202 0.096 -2.866 1.00 46.53 107 LYS A C 1
ATOM 647 O O . LYS A 1 85 ? -26.154 -0.552 -2.832 1.00 46.16 107 LYS A O 1
ATOM 653 N N . ASN A 1 86 ? -27.854 0.458 -1.768 1.00 44.47 108 ASN A N 1
ATOM 654 C CA . ASN A 1 86 ? -27.370 0.077 -0.450 1.00 42.89 108 ASN A CA 1
ATOM 655 C C . ASN A 1 86 ? -28.466 -0.633 0.340 1.00 41.47 108 ASN A C 1
ATOM 656 O O . ASN A 1 86 ? -28.311 -0.957 1.508 1.00 41.39 108 ASN A O 1
ATOM 661 N N . LEU A 1 87 ? -29.576 -0.897 -0.322 1.00 39.74 109 LEU A N 1
ATOM 662 C CA . LEU A 1 87 ? -30.688 -1.555 0.317 1.00 38.90 109 LEU A CA 1
ATOM 663 C C . LEU A 1 87 ? -30.272 -2.951 0.751 1.00 38.92 109 LEU A C 1
ATOM 664 O O . LEU A 1 87 ? -29.613 -3.667 -0.008 1.00 38.68 109 LEU A O 1
ATOM 669 N N . GLU A 1 88 ? -30.655 -3.344 1.963 1.00 38.45 110 GLU A N 1
ATOM 670 C CA . GLU A 1 88 ? -30.316 -4.678 2.457 1.00 38.69 110 GLU A CA 1
ATOM 671 C C . GLU A 1 88 ? -31.569 -5.561 2.656 1.00 37.52 110 GLU A C 1
ATOM 672 O O . GLU A 1 88 ? -31.496 -6.792 2.561 1.00 38.25 110 GLU A O 1
ATOM 678 N N . THR A 1 89 ? -32.713 -4.930 2.926 1.00 35.21 111 THR A N 1
ATOM 679 C CA . THR A 1 89 ? -33.985 -5.638 3.140 1.00 32.70 111 THR A CA 1
ATOM 680 C C . THR A 1 89 ? -35.140 -4.909 2.460 1.00 31.76 111 THR A C 1
ATOM 681 O O . THR A 1 89 ? -35.300 -3.703 2.625 1.00 32.10 111 THR A O 1
ATOM 685 N N . LEU A 1 90 ? -35.952 -5.645 1.719 1.00 30.80 112 LEU A N 1
ATOM 686 C CA . LEU A 1 90 ? -37.102 -5.067 1.042 1.00 30.23 112 LEU A CA 1
ATOM 687 C C . LEU A 1 90 ? -38.275 -5.987 1.217 1.00 29.58 112 LEU A C 1
ATOM 688 O O . LEU A 1 90 ? -38.163 -7.154 0.896 1.00 30.07 112 LEU A O 1
ATOM 693 N N . TRP A 1 91 ? -39.387 -5.465 1.726 1.00 29.51 113 TRP A N 1
ATOM 694 C CA . TRP A 1 91 ? -40.605 -6.253 1.919 1.00 30.55 113 TRP A CA 1
ATOM 695 C C . TRP A 1 91 ? -41.734 -5.604 1.113 1.00 31.82 113 TRP A C 1
ATOM 696 O O . TRP A 1 91 ? -42.057 -4.430 1.308 1.00 31.60 113 TRP A O 1
ATOM 707 N N . VAL A 1 92 ? -42.330 -6.357 0.199 1.00 32.27 114 VAL A N 1
ATOM 708 C CA . VAL A 1 92 ? -43.429 -5.823 -0.573 1.00 31.19 114 VAL A CA 1
ATOM 709 C C . VAL A 1 92 ? -44.518 -6.875 -0.468 1.00 32.33 114 VAL A C 1
ATOM 710 O O . VAL A 1 92 ? -45.294 -7.091 -1.389 1.00 32.90 114 VAL A O 1
ATOM 714 N N . THR A 1 93 ? -44.548 -7.533 0.678 1.00 33.05 115 THR A N 1
ATOM 715 C CA . THR A 1 93 ? -45.523 -8.567 0.982 1.00 35.79 115 THR A CA 1
ATOM 716 C C . THR A 1 93 ? -46.901 -7.954 1.115 1.00 36.72 115 THR A C 1
ATOM 717 O O . THR A 1 93 ? -47.028 -6.747 1.191 1.00 38.13 115 THR A O 1
ATOM 721 N N . ASP A 1 94 ? -47.928 -8.798 1.138 1.00 38.00 116 ASP A N 1
ATOM 722 C CA . ASP A 1 94 ? -49.304 -8.356 1.315 1.00 38.25 116 ASP A CA 1
ATOM 723 C C . ASP A 1 94 ? -49.677 -7.147 0.488 1.00 39.29 116 ASP A C 1
ATOM 724 O O . ASP A 1 94 ? -49.795 -6.040 0.996 1.00 39.50 116 ASP A O 1
ATOM 729 N N . ASN A 1 95 ? -49.867 -7.368 -0.798 1.00 40.36 117 ASN A N 1
ATOM 730 C CA . ASN A 1 95 ? -50.268 -6.303 -1.688 1.00 42.15 117 ASN A CA 1
ATOM 731 C C . ASN A 1 95 ? -51.108 -6.985 -2.762 1.00 43.09 117 ASN A C 1
ATOM 732 O O . ASN A 1 95 ? -51.712 -8.017 -2.491 1.00 42.30 117 ASN A O 1
ATOM 737 N N . LYS A 1 96 ? -51.159 -6.410 -3.960 1.00 44.4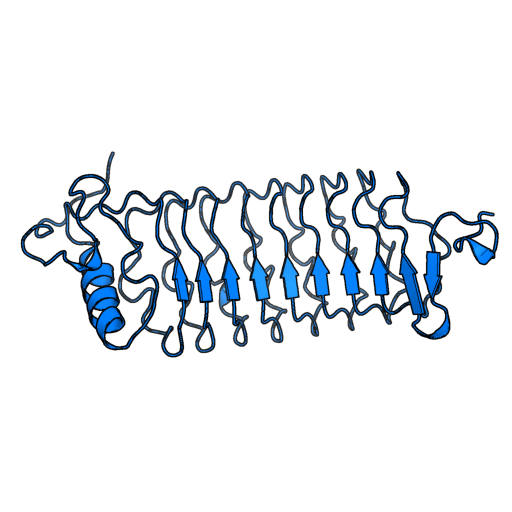7 118 LYS A N 1
ATOM 738 C CA . LYS A 1 96 ? -51.918 -7.004 -5.054 1.00 46.01 118 LYS A CA 1
ATOM 739 C C . LYS A 1 96 ? -51.101 -6.965 -6.331 1.00 45.96 118 LYS A C 1
ATOM 740 O O . LYS A 1 96 ? -51.635 -6.842 -7.433 1.00 45.34 118 LYS A O 1
ATOM 746 N N . LEU A 1 97 ? -49.792 -7.057 -6.145 1.00 46.05 119 LEU A N 1
ATOM 747 C CA . LEU A 1 97 ? -48.835 -7.068 -7.229 1.00 47.19 119 LEU A CA 1
ATOM 748 C C . LEU A 1 97 ? -49.234 -8.185 -8.180 1.00 48.99 119 LEU A C 1
ATOM 749 O O . LEU A 1 97 ? -49.430 -9.318 -7.746 1.00 50.07 119 LEU A O 1
ATOM 754 N N . GLN A 1 98 ? -49.367 -7.890 -9.467 1.00 50.39 120 GLN A N 1
ATOM 755 C CA . GLN A 1 98 ? -49.739 -8.940 -10.411 1.00 51.74 120 GLN A CA 1
ATOM 756 C C . GLN A 1 98 ? -48.578 -9.295 -11.346 1.00 49.86 120 GLN A C 1
ATOM 757 O O . GLN A 1 98 ? -48.677 -10.213 -12.160 1.00 49.26 120 GLN A O 1
ATOM 763 N N . ALA A 1 99 ? -47.476 -8.570 -11.213 1.00 47.34 121 ALA A N 1
ATOM 764 C CA . ALA A 1 99 ? -46.316 -8.820 -12.044 1.00 45.63 121 ALA A CA 1
ATOM 765 C C . ALA A 1 99 ? -45.143 -7.994 -11.568 1.00 44.34 121 ALA A C 1
ATOM 766 O O . ALA A 1 99 ? -45.314 -6.989 -10.891 1.00 43.20 121 ALA A O 1
ATOM 768 N N . LEU A 1 100 ? -43.945 -8.421 -11.929 1.00 43.21 122 LEU A N 1
ATOM 769 C CA . LEU A 1 100 ? -42.756 -7.696 -11.537 1.00 42.21 122 LEU A CA 1
ATOM 770 C C . LEU A 1 100 ? -42.004 -7.200 -12.769 1.00 41.77 122 LEU A C 1
ATOM 771 O O . LEU A 1 100 ? -41.661 -7.985 -13.659 1.00 41.17 122 LEU A O 1
ATOM 776 N N . PRO A 1 101 ? -41.733 -5.886 -12.838 1.00 41.01 123 PRO A N 1
ATOM 777 C CA . PRO A 1 101 ? -41.005 -5.298 -13.972 1.00 40.48 123 PRO A CA 1
ATOM 778 C C . PRO A 1 101 ? -39.670 -6.027 -14.225 1.00 39.60 123 PRO A C 1
ATOM 779 O O . PRO A 1 101 ? -38.836 -6.163 -13.328 1.00 39.62 123 PRO A O 1
ATOM 783 N N . ILE A 1 102 ? -39.478 -6.467 -15.459 1.00 39.24 124 ILE A N 1
ATOM 784 C CA . ILE A 1 102 ? -38.302 -7.222 -15.881 1.00 38.64 124 ILE A CA 1
ATOM 785 C C . ILE A 1 102 ? -36.933 -6.993 -15.218 1.00 39.48 124 ILE A C 1
ATOM 786 O O . ILE A 1 102 ? -36.188 -7.978 -14.993 1.00 40.68 124 ILE A O 1
ATOM 791 N N . GLY A 1 103 ? -36.587 -5.746 -14.897 1.00 37.59 125 GLY A N 1
ATOM 792 C CA . GLY A 1 103 ? -35.294 -5.509 -14.257 1.00 36.87 125 GLY A CA 1
ATOM 793 C C . GLY A 1 103 ? -35.374 -4.711 -12.960 1.00 36.96 125 GLY A C 1
ATOM 794 O O . GLY A 1 103 ? -34.413 -4.032 -12.547 1.00 35.48 125 GLY A O 1
ATOM 795 N N . VAL A 1 104 ? -36.527 -4.827 -12.302 1.00 36.26 126 VAL A N 1
ATOM 796 C CA . VAL A 1 104 ? -36.818 -4.103 -11.076 1.00 34.80 126 VAL A CA 1
ATOM 797 C C . VAL A 1 104 ? -35.807 -4.270 -9.942 1.00 35.93 126 VAL A C 1
ATOM 798 O O . VAL A 1 104 ? -35.699 -3.397 -9.070 1.00 36.02 126 VAL A O 1
ATOM 802 N N . PHE A 1 105 ? -35.060 -5.373 -9.956 1.00 35.83 127 PHE A N 1
ATOM 803 C CA . PHE A 1 105 ? -34.079 -5.642 -8.906 1.00 36.17 127 PHE A CA 1
ATOM 804 C C . PHE A 1 105 ? -32.647 -5.656 -9.449 1.00 37.56 127 PHE A C 1
ATOM 805 O O . PHE A 1 105 ? -31.751 -6.180 -8.797 1.00 37.57 127 PHE A O 1
ATOM 813 N N . ASP A 1 106 ? -32.427 -5.090 -10.632 1.00 38.64 128 ASP A N 1
ATOM 814 C CA . ASP A 1 106 ? -31.087 -5.088 -11.216 1.00 39.68 128 ASP A CA 1
ATOM 815 C C . ASP A 1 106 ? -30.046 -4.308 -10.431 1.00 40.81 128 ASP A C 1
ATOM 816 O O . ASP A 1 106 ? -28.856 -4.656 -10.460 1.00 41.44 128 ASP A O 1
ATOM 821 N N . GLN A 1 107 ? -30.473 -3.261 -9.728 1.00 40.80 129 GLN A N 1
ATOM 822 C CA . GLN A 1 107 ? -29.528 -2.444 -8.976 1.00 41.01 129 GLN A CA 1
ATOM 823 C C . GLN A 1 107 ? -29.296 -2.822 -7.518 1.00 40.24 129 GLN A C 1
ATOM 824 O O . GLN A 1 107 ? -28.366 -2.320 -6.895 1.00 40.35 129 GLN A O 1
ATOM 830 N N . LEU A 1 108 ? -30.132 -3.704 -6.975 1.00 40.05 130 LEU A N 1
ATOM 831 C CA . LEU A 1 108 ? -30.007 -4.133 -5.585 1.00 39.28 130 LEU A CA 1
ATOM 832 C C . LEU A 1 108 ? -28.912 -5.160 -5.449 1.00 39.66 130 LEU A C 1
ATOM 833 O O . LEU A 1 108 ? -29.168 -6.345 -5.374 1.00 40.69 130 LEU A O 1
ATOM 838 N N . VAL A 1 109 ? -27.680 -4.684 -5.407 1.00 40.07 131 VAL A N 1
ATOM 839 C CA . VAL A 1 109 ? -26.520 -5.549 -5.312 1.00 39.87 131 VAL A CA 1
ATOM 840 C C . VAL A 1 109 ? -26.162 -5.934 -3.877 1.00 39.46 131 VAL A C 1
ATOM 841 O O . VAL A 1 109 ? -25.383 -6.868 -3.649 1.00 40.60 131 VAL A O 1
ATOM 845 N N . ASN A 1 110 ? -26.737 -5.244 -2.904 1.00 37.72 132 ASN A N 1
ATOM 846 C CA . ASN A 1 110 ? -26.425 -5.553 -1.521 1.00 36.94 132 ASN A CA 1
ATOM 847 C C . ASN A 1 110 ? -27.573 -6.220 -0.794 1.00 36.09 132 ASN A C 1
ATOM 848 O O . ASN A 1 110 ? -27.469 -6.564 0.376 1.00 35.59 132 ASN A O 1
ATOM 853 N N . LEU A 1 111 ? -28.671 -6.413 -1.507 1.00 36.82 133 LEU A N 1
ATOM 854 C CA . LEU A 1 111 ? -29.861 -7.032 -0.940 1.00 36.39 133 LEU A CA 1
ATOM 855 C C . LEU A 1 111 ? -29.544 -8.350 -0.255 1.00 36.16 133 LEU A C 1
ATOM 856 O O . LEU A 1 111 ? -28.835 -9.183 -0.800 1.00 36.06 133 LEU A O 1
ATOM 861 N N . ALA A 1 112 ? -30.090 -8.541 0.939 1.00 36.76 134 ALA A N 1
ATOM 862 C CA . ALA A 1 112 ? -29.863 -9.772 1.681 1.00 36.98 134 ALA A CA 1
ATOM 863 C C . ALA A 1 112 ? -31.164 -10.536 1.932 1.00 37.29 134 ALA A C 1
ATOM 864 O O . ALA A 1 112 ? -31.151 -11.767 2.025 1.00 37.01 134 ALA A O 1
ATOM 866 N N . GLU A 1 113 ? -32.276 -9.802 2.036 1.00 37.30 135 GLU A N 1
ATOM 867 C CA . GLU A 1 113 ? -33.595 -10.387 2.295 1.00 36.88 135 GLU A CA 1
ATOM 868 C C . GLU A 1 113 ? -34.657 -9.770 1.394 1.00 36.26 135 GLU A C 1
ATOM 869 O O . GLU A 1 113 ? -34.719 -8.550 1.265 1.00 37.14 135 GLU A O 1
ATOM 875 N N . LEU A 1 114 ? -35.486 -10.616 0.777 1.00 34.90 136 LEU A N 1
ATOM 876 C CA . LEU A 1 114 ? -36.546 -10.161 -0.126 1.00 33.12 136 LEU A CA 1
ATOM 877 C C . LEU A 1 114 ? -37.823 -10.985 0.023 1.00 32.16 136 LEU A C 1
ATOM 878 O O . LEU A 1 114 ? -37.834 -12.166 -0.269 1.00 31.76 136 LEU A O 1
ATOM 883 N N . ARG A 1 115 ? -38.896 -10.343 0.477 1.00 32.35 137 ARG A N 1
ATOM 884 C CA . ARG A 1 115 ? -40.181 -11.007 0.671 1.00 32.47 137 ARG A CA 1
ATOM 885 C C . ARG A 1 115 ? -41.185 -10.418 -0.298 1.00 33.04 137 ARG A C 1
ATOM 886 O O . ARG A 1 115 ? -41.259 -9.198 -0.467 1.00 32.83 137 ARG A O 1
ATOM 894 N N . LEU A 1 116 ? -41.953 -11.299 -0.934 1.00 33.65 138 LEU A N 1
ATOM 895 C CA . LEU A 1 116 ? -42.951 -10.902 -1.914 1.00 33.60 138 LEU A CA 1
ATOM 896 C C . LEU A 1 116 ? -44.201 -11.745 -1.748 1.00 34.55 138 LEU A C 1
ATOM 897 O O . LEU A 1 116 ? -45.044 -11.797 -2.632 1.00 35.48 138 LEU A O 1
ATOM 902 N N . ASP A 1 117 ? -44.318 -12.420 -0.616 1.00 35.35 139 ASP A N 1
ATOM 903 C CA . ASP A 1 117 ? -45.480 -13.256 -0.358 1.00 35.72 139 ASP A CA 1
ATOM 904 C C . ASP A 1 117 ? -46.801 -12.484 -0.378 1.00 36.06 139 ASP A C 1
ATOM 905 O O . ASP A 1 117 ? -46.835 -11.251 -0.300 1.00 36.55 139 ASP A O 1
ATOM 910 N N . ARG A 1 118 ? -47.881 -13.251 -0.469 1.00 36.12 140 ARG A N 1
ATOM 911 C CA . ARG A 1 118 ? -49.237 -12.745 -0.458 1.00 35.77 140 ARG A CA 1
ATOM 912 C C . ARG A 1 118 ? -49.453 -11.567 -1.396 1.00 36.63 140 ARG A C 1
ATOM 913 O O . ARG A 1 118 ? -49.733 -10.438 -0.966 1.00 36.30 140 ARG A O 1
ATOM 921 N N . ASN A 1 119 ? -49.309 -11.853 -2.685 1.00 36.17 141 ASN A N 1
ATOM 922 C CA . ASN A 1 119 ? -49.505 -10.881 -3.738 1.00 35.90 141 ASN A CA 1
ATOM 923 C C . ASN A 1 119 ? -50.293 -11.642 -4.798 1.00 36.48 141 ASN A C 1
ATOM 924 O O . ASN A 1 119 ? -50.831 -12.719 -4.506 1.00 34.91 141 ASN A O 1
ATOM 929 N N . GLN A 1 120 ? -50.345 -11.096 -6.015 1.00 36.48 142 GLN A N 1
ATOM 930 C CA . GLN A 1 120 ? -51.068 -11.713 -7.126 1.00 38.44 142 GLN A CA 1
ATOM 931 C C . GLN A 1 120 ? -50.099 -12.119 -8.237 1.00 38.58 142 GLN A C 1
ATOM 932 O O . GLN A 1 120 ? -50.455 -12.086 -9.421 1.00 38.58 142 GLN A O 1
ATOM 938 N N . LEU A 1 121 ? -48.879 -12.493 -7.862 1.00 38.69 143 LEU A N 1
ATOM 939 C CA . LEU A 1 121 ? -47.872 -12.875 -8.843 1.00 39.04 143 LEU A CA 1
ATOM 940 C C . LEU A 1 121 ? -48.265 -14.117 -9.602 1.00 39.46 143 LEU A C 1
ATOM 941 O O . LEU A 1 121 ? -48.596 -15.139 -9.011 1.00 39.24 143 LEU A O 1
ATOM 946 N N . LYS A 1 122 ? -48.223 -14.022 -10.923 1.00 40.06 144 LYS A N 1
ATOM 947 C CA . LYS A 1 122 ? -48.601 -15.141 -11.759 1.00 41.81 144 LYS A CA 1
ATOM 948 C C . LYS A 1 122 ? -47.390 -15.729 -12.505 1.00 41.83 144 LYS A C 1
ATOM 949 O O . LYS A 1 122 ? -47.387 -16.893 -12.910 1.00 41.79 144 LYS A O 1
ATOM 955 N N . SER A 1 123 ? -46.356 -14.920 -12.671 1.00 41.39 145 SER A N 1
ATOM 956 C CA . SER A 1 123 ? -45.151 -15.360 -13.353 1.00 41.36 145 SER A CA 1
ATOM 957 C C . SER A 1 123 ? -44.007 -14.518 -12.831 1.00 41.05 145 SER A C 1
ATOM 958 O O . SER A 1 123 ? -44.232 -13.504 -12.190 1.00 41.13 145 SER A O 1
ATOM 961 N N . LEU A 1 124 ? -42.785 -14.944 -13.101 1.00 40.80 146 LEU A N 1
ATOM 962 C CA . LEU A 1 124 ? -41.615 -14.197 -12.677 1.00 40.75 146 LEU A CA 1
ATOM 963 C C . LEU A 1 124 ? -40.786 -13.882 -13.906 1.00 40.56 146 LEU A C 1
ATOM 964 O O . LEU A 1 124 ? -40.778 -14.648 -14.867 1.00 41.64 146 LEU A O 1
ATOM 969 N N . PRO A 1 125 ? -40.096 -12.736 -13.910 1.00 40.05 147 PRO A N 1
ATOM 970 C CA . PRO A 1 125 ? -39.283 -12.438 -15.094 1.00 39.01 147 PRO A CA 1
ATOM 971 C C . PRO A 1 125 ? -38.081 -13.404 -15.086 1.00 37.58 147 PRO A C 1
ATOM 972 O O . PRO A 1 125 ? -37.463 -13.640 -14.054 1.00 36.98 147 PRO A O 1
ATOM 976 N N . PRO A 1 126 ? -37.745 -13.972 -16.241 1.00 36.87 148 PRO A N 1
ATOM 977 C CA . PRO A 1 126 ? -36.637 -14.911 -16.406 1.00 36.51 148 PRO A CA 1
ATOM 978 C C . PRO A 1 126 ? -35.367 -14.637 -15.615 1.00 37.00 148 PRO A C 1
ATOM 979 O O . PRO A 1 126 ? -34.729 -15.569 -15.105 1.00 37.29 148 PRO A O 1
ATOM 983 N N . ARG A 1 127 ? -34.999 -13.365 -15.511 1.00 37.56 149 ARG A N 1
ATOM 984 C CA . ARG A 1 127 ? -33.782 -12.997 -14.799 1.00 37.50 149 ARG A CA 1
ATOM 985 C C . ARG A 1 127 ? -34.026 -11.996 -13.681 1.00 36.42 149 ARG A C 1
ATOM 986 O O . ARG A 1 127 ? -33.131 -11.238 -13.326 1.00 36.49 149 ARG A O 1
ATOM 994 N N . VAL A 1 128 ? -35.226 -11.991 -13.117 1.00 35.24 150 VAL A N 1
ATOM 995 C CA . VAL A 1 128 ? -35.546 -11.038 -12.071 1.00 33.13 150 VAL A CA 1
ATOM 996 C C . VAL A 1 128 ? -34.604 -11.062 -10.868 1.00 33.69 150 VAL A C 1
ATOM 997 O O . VAL A 1 128 ? -34.276 -10.002 -10.338 1.00 33.92 150 VAL A O 1
ATOM 1001 N N . PHE A 1 129 ? -34.153 -12.241 -10.438 1.00 33.54 151 PHE A N 1
ATOM 1002 C CA . PHE A 1 129 ? -33.253 -12.319 -9.280 1.00 34.00 151 PHE A CA 1
ATOM 1003 C C . PHE A 1 129 ? -31.742 -12.380 -9.584 1.00 34.25 151 PHE A C 1
ATOM 1004 O O . PHE A 1 129 ? -30.932 -12.569 -8.687 1.00 33.92 151 PHE A O 1
ATOM 1012 N N . ASP A 1 130 ? -31.355 -12.200 -10.832 1.00 34.87 152 ASP A N 1
ATOM 1013 C CA . ASP A 1 130 ? -29.950 -12.308 -11.198 1.00 35.74 152 ASP A CA 1
ATOM 1014 C C . ASP A 1 130 ? -28.909 -11.450 -10.505 1.00 35.84 152 ASP A C 1
ATOM 1015 O O . ASP A 1 130 ? -27.732 -11.807 -10.513 1.00 37.30 152 ASP A O 1
ATOM 1020 N N . SER A 1 131 ? -29.310 -10.336 -9.911 1.00 35.28 153 SER A N 1
ATOM 1021 C CA . SER A 1 131 ? -28.346 -9.461 -9.245 1.00 35.47 153 SER A CA 1
ATOM 1022 C C . SER A 1 131 ? -28.304 -9.660 -7.743 1.00 35.83 153 SER A C 1
ATOM 1023 O O . SER A 1 131 ? -27.504 -9.032 -7.043 1.00 35.75 153 SER A O 1
ATOM 1026 N N . LEU A 1 132 ? -29.162 -10.537 -7.243 1.00 35.74 154 LEU A N 1
ATOM 1027 C CA . LEU A 1 132 ? -29.229 -10.762 -5.806 1.00 35.23 154 LEU A CA 1
ATOM 1028 C C . LEU A 1 132 ? -28.215 -11.802 -5.306 1.00 34.91 154 LEU A C 1
ATOM 1029 O O . LEU A 1 132 ? -28.533 -12.802 -4.647 1.00 34.94 154 LEU A O 1
ATOM 1034 N N . THR A 1 133 ? -26.971 -11.496 -5.641 1.00 33.73 155 THR A N 1
ATOM 1035 C CA . THR A 1 133 ? -25.804 -12.271 -5.304 1.00 32.88 155 THR A CA 1
ATOM 1036 C C . THR A 1 133 ? -25.691 -12.509 -3.827 1.00 33.80 155 THR A C 1
ATOM 1037 O O . THR A 1 133 ? -25.550 -13.646 -3.390 1.00 35.48 155 THR A O 1
ATOM 1041 N N . LYS A 1 134 ? -25.726 -11.430 -3.059 1.00 33.77 156 LYS A N 1
ATOM 1042 C CA . LYS A 1 134 ? -25.644 -11.513 -1.613 1.00 34.94 156 LYS A CA 1
ATOM 1043 C C . LYS A 1 134 ? -26.958 -12.018 -0.946 1.00 36.04 156 LYS A C 1
ATOM 1044 O O . LYS A 1 134 ? -27.014 -12.211 0.271 1.00 36.59 156 LYS A O 1
ATOM 1050 N N . LEU A 1 135 ? -28.009 -12.238 -1.734 1.00 35.63 157 LEU A N 1
ATOM 1051 C CA . LEU A 1 135 ? -29.298 -12.655 -1.188 1.00 34.55 157 LEU A CA 1
ATOM 1052 C C . LEU A 1 135 ? -29.265 -13.947 -0.401 1.00 33.81 157 LEU A C 1
ATOM 1053 O O . LEU A 1 135 ? -28.760 -14.949 -0.889 1.00 35.47 157 LEU A O 1
ATOM 1058 N N . THR A 1 136 ? -29.836 -13.942 0.803 1.00 32.64 158 THR A N 1
ATOM 1059 C CA . THR A 1 136 ? -29.852 -15.143 1.640 1.00 31.38 158 THR A CA 1
ATOM 1060 C C . THR A 1 136 ? -31.259 -15.591 2.042 1.00 30.97 158 THR A C 1
ATOM 1061 O O . THR A 1 136 ? -31.473 -16.728 2.460 1.00 29.29 158 THR A O 1
ATOM 1065 N N . TYR A 1 137 ? -32.227 -14.701 1.908 1.00 31.16 159 TYR A N 1
ATOM 1066 C CA . TYR A 1 137 ? -33.580 -15.076 2.249 1.00 32.52 159 TYR A CA 1
ATOM 1067 C C . TYR A 1 137 ? -34.569 -14.673 1.159 1.00 32.83 159 TYR A C 1
ATOM 1068 O O . TYR A 1 137 ? -34.712 -13.482 0.858 1.00 33.46 159 TYR A O 1
ATOM 1077 N N . LEU A 1 138 ? -35.261 -15.660 0.589 1.00 31.73 160 LEU A N 1
ATOM 1078 C CA . LEU A 1 138 ? -36.243 -15.412 -0.465 1.00 30.68 160 LEU A CA 1
ATOM 1079 C C . LEU A 1 138 ? -37.581 -16.099 -0.194 1.00 30.57 160 LEU A C 1
ATOM 1080 O O . LEU A 1 138 ? -37.628 -17.319 -0.070 1.00 31.61 160 LEU A O 1
ATOM 1085 N N . SER A 1 139 ? -38.668 -15.340 -0.100 1.00 29.92 161 SER A N 1
ATOM 1086 C CA . SER A 1 139 ? -39.988 -15.957 0.088 1.00 30.60 161 SER A CA 1
ATOM 1087 C C . SER A 1 139 ? -40.909 -15.402 -0.988 1.00 30.57 161 SER A C 1
ATOM 1088 O O . SER A 1 139 ? -40.955 -14.191 -1.221 1.00 30.96 161 SER A O 1
ATOM 1091 N N . LEU A 1 140 ? -41.629 -16.303 -1.643 1.00 30.18 162 LEU A N 1
ATOM 1092 C CA . LEU A 1 140 ? -42.539 -15.956 -2.719 1.00 29.91 162 LEU A CA 1
ATOM 1093 C C . LEU A 1 140 ? -43.830 -16.683 -2.448 1.00 31.07 162 LEU A C 1
ATOM 1094 O O . LEU A 1 140 ? -44.629 -16.913 -3.345 1.00 31.17 162 LEU A O 1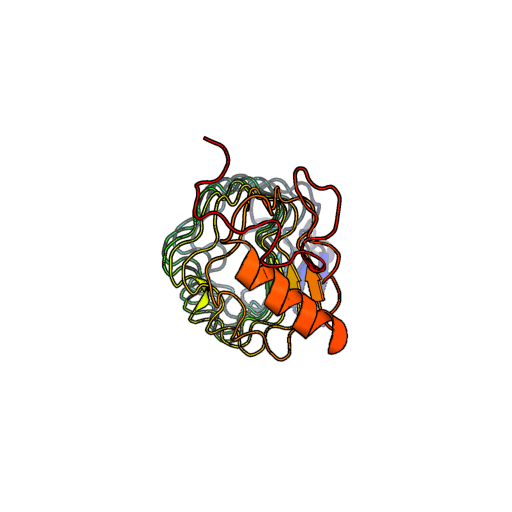
ATOM 1099 N N . GLY A 1 141 ? -44.027 -17.063 -1.196 1.00 32.69 163 GLY A N 1
ATOM 1100 C CA . GLY A 1 141 ? -45.227 -17.788 -0.841 1.00 34.46 163 GLY A CA 1
ATOM 1101 C C . GLY A 1 141 ? -46.505 -17.010 -1.037 1.00 35.91 163 GLY A C 1
ATOM 1102 O O . GLY A 1 141 ? -46.504 -15.790 -1.081 1.00 36.41 163 GLY A O 1
ATOM 1103 N N . TYR A 1 142 ? -47.605 -17.736 -1.151 1.00 37.23 164 TYR A N 1
ATOM 1104 C CA . TYR A 1 142 ? -48.915 -17.138 -1.323 1.00 38.39 164 TYR A CA 1
ATOM 1105 C C . TYR A 1 142 ? -49.042 -16.234 -2.531 1.00 39.98 164 TYR A C 1
ATOM 1106 O O . TYR A 1 142 ? -49.160 -15.009 -2.417 1.00 40.55 164 TYR A O 1
ATOM 1115 N N . ASN A 1 143 ? -49.008 -16.866 -3.696 1.00 41.17 165 ASN A N 1
ATOM 1116 C CA . ASN A 1 143 ? -49.184 -16.174 -4.958 1.00 42.04 165 ASN A CA 1
ATOM 1117 C C . ASN A 1 143 ? -49.865 -17.153 -5.913 1.00 42.87 165 ASN A C 1
ATOM 1118 O O . ASN A 1 143 ? -50.310 -18.221 -5.483 1.00 42.68 165 ASN A O 1
ATOM 1123 N N . GLU A 1 144 ? -49.961 -16.795 -7.189 1.00 44.01 166 GLU A N 1
ATOM 1124 C CA . GLU A 1 144 ? -50.622 -17.658 -8.160 1.00 45.67 166 GLU A CA 1
ATOM 1125 C C . GLU A 1 144 ? -49.652 -18.307 -9.142 1.00 46.43 166 GLU A C 1
ATOM 1126 O O . GLU A 1 144 ? -50.013 -18.543 -10.302 1.00 47.06 166 GLU A O 1
ATOM 1132 N N . LEU A 1 145 ? -48.434 -18.598 -8.687 1.00 46.38 167 LEU A N 1
ATOM 1133 C CA . LEU A 1 145 ? -47.429 -19.227 -9.545 1.00 46.64 167 LEU A CA 1
ATOM 1134 C C . LEU A 1 145 ? -47.734 -20.682 -9.916 1.00 46.46 167 LEU A C 1
ATOM 1135 O O . LEU A 1 145 ? -48.059 -21.507 -9.056 1.00 46.27 167 LEU A O 1
ATOM 1140 N N . GLN A 1 146 ? -47.626 -20.988 -11.206 1.00 45.87 168 GLN A N 1
ATOM 1141 C CA . GLN A 1 146 ? -47.876 -22.336 -11.694 1.00 45.74 168 GLN A CA 1
ATOM 1142 C C . GLN A 1 146 ? -46.588 -23.009 -12.162 1.00 44.84 168 GLN A C 1
ATOM 1143 O O . GLN A 1 146 ? -46.522 -24.233 -12.273 1.00 44.15 168 GLN A O 1
ATOM 1149 N N . SER A 1 147 ? -45.569 -22.201 -12.440 1.00 43.85 169 SER A N 1
ATOM 1150 C CA . SER A 1 147 ? -44.283 -22.718 -12.866 1.00 42.92 169 SER A CA 1
ATOM 1151 C C . SER A 1 147 ? -43.238 -21.631 -12.669 1.00 42.57 169 SER A C 1
ATOM 1152 O O . SER A 1 147 ? -43.571 -20.472 -12.427 1.00 42.10 169 SER A O 1
ATOM 1155 N N . LEU A 1 148 ? -41.971 -22.009 -12.775 1.00 41.83 170 LEU A N 1
ATOM 1156 C CA . LEU A 1 148 ? -40.892 -21.063 -12.590 1.00 41.67 170 LEU A CA 1
ATOM 1157 C C . LEU A 1 148 ? -40.013 -21.058 -13.816 1.00 42.25 170 LEU A C 1
ATOM 1158 O O . LEU A 1 148 ? -39.848 -22.087 -14.458 1.00 43.41 170 LEU A O 1
ATOM 1163 N N . PRO A 1 149 ? -39.442 -19.892 -14.166 1.00 42.39 171 PRO A N 1
ATOM 1164 C CA . PRO A 1 149 ? -38.567 -19.751 -15.333 1.00 42.04 171 PRO A CA 1
ATOM 1165 C C . PRO A 1 149 ? -37.248 -20.462 -15.119 1.00 41.49 171 PRO A C 1
ATOM 1166 O O . PRO A 1 149 ? -36.606 -20.286 -14.084 1.00 41.21 171 PRO A O 1
ATOM 1170 N N . LYS A 1 150 ? -36.835 -21.254 -16.098 1.00 41.35 172 LYS A N 1
ATOM 1171 C CA . LYS A 1 150 ? -35.573 -21.972 -15.984 1.00 41.85 172 LYS A CA 1
ATOM 1172 C C . LYS A 1 150 ? -34.422 -21.024 -15.670 1.00 40.06 172 LYS A C 1
ATOM 1173 O O . LYS A 1 150 ? -34.241 -20.004 -16.340 1.00 39.88 172 LYS A O 1
ATOM 1179 N N . GLY A 1 151 ? -33.671 -21.361 -14.624 1.00 38.38 173 GLY A N 1
ATOM 1180 C CA . GLY A 1 151 ? -32.535 -20.556 -14.215 1.00 36.31 173 GLY A CA 1
ATOM 1181 C C . GLY A 1 151 ? -32.801 -19.402 -13.266 1.00 35.22 1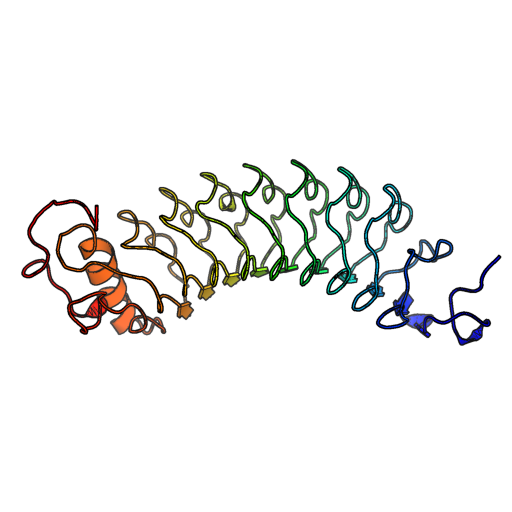73 GLY A C 1
ATOM 1182 O O . GLY A 1 151 ? -31.852 -18.758 -12.832 1.00 35.95 173 GLY A O 1
ATOM 1183 N N . VAL A 1 152 ? -34.067 -19.143 -12.935 1.00 34.49 174 VAL A N 1
ATOM 1184 C CA . VAL A 1 152 ? -34.427 -18.033 -12.051 1.00 32.66 174 VAL A CA 1
ATOM 1185 C C . VAL A 1 152 ? -33.602 -17.938 -10.802 1.00 31.93 174 VAL A C 1
ATOM 1186 O O . VAL A 1 152 ? -33.455 -16.854 -10.248 1.00 32.17 174 VAL A O 1
ATOM 1190 N N . PHE A 1 153 ? -33.080 -19.064 -10.338 1.00 31.08 175 PHE A N 1
ATOM 1191 C CA . PHE A 1 153 ? -32.295 -19.035 -9.122 1.00 31.50 175 PHE A CA 1
ATOM 1192 C C . PHE A 1 153 ? -30.789 -19.079 -9.316 1.00 32.04 175 PHE A C 1
ATOM 1193 O O . PHE A 1 153 ? -30.048 -18.605 -8.458 1.00 32.84 175 PHE A O 1
ATOM 1201 N N . ASP A 1 154 ? -30.345 -19.609 -10.452 1.00 31.96 176 ASP A N 1
ATOM 1202 C CA . ASP A 1 154 ? -28.920 -19.778 -10.731 1.00 31.85 176 ASP A CA 1
ATOM 1203 C C . ASP A 1 154 ? -27.958 -18.779 -10.124 1.00 33.55 176 ASP A C 1
ATOM 1204 O O . ASP A 1 154 ? -26.906 -19.172 -9.619 1.00 34.63 176 ASP A O 1
ATOM 1209 N N . LYS A 1 155 ? -28.295 -17.492 -10.158 1.00 34.52 177 LYS A N 1
ATOM 1210 C CA . LYS A 1 155 ? -27.383 -16.491 -9.607 1.00 34.75 177 LYS A CA 1
ATOM 1211 C C . LYS A 1 155 ? -27.403 -16.385 -8.082 1.00 34.09 177 LYS A C 1
ATOM 1212 O O . LYS A 1 155 ? -26.471 -15.865 -7.489 1.00 33.66 177 LYS A O 1
ATOM 1218 N N . LEU A 1 156 ? -28.452 -16.887 -7.446 1.00 34.00 178 LEU A N 1
ATOM 1219 C CA . LEU A 1 156 ? -28.578 -16.809 -5.987 1.00 35.49 178 LEU A CA 1
ATOM 1220 C C . LEU A 1 156 ? -27.706 -17.831 -5.248 1.00 36.35 178 LEU A C 1
ATOM 1221 O O . LEU A 1 156 ? -28.220 -18.732 -4.576 1.00 37.01 178 LEU A O 1
ATOM 1226 N N . THR A 1 157 ? -26.391 -17.670 -5.337 1.00 36.05 179 THR A N 1
ATOM 1227 C CA . THR A 1 157 ? -25.468 -18.612 -4.724 1.00 34.73 179 THR A CA 1
ATOM 1228 C C . THR A 1 157 ? -25.056 -18.306 -3.279 1.00 35.16 179 THR A C 1
ATOM 1229 O O . THR A 1 157 ? -23.915 -18.524 -2.898 1.00 36.96 179 THR A O 1
ATOM 1233 N N . SER A 1 158 ? -25.982 -17.806 -2.476 1.00 34.48 180 SER A N 1
ATOM 1234 C CA . SER A 1 158 ? -25.718 -17.509 -1.069 1.00 34.43 180 SER A CA 1
ATOM 1235 C C . SER A 1 158 ? -27.040 -17.704 -0.353 1.00 34.20 180 SER A C 1
ATOM 1236 O O . SER A 1 158 ? -27.146 -17.505 0.851 1.00 34.51 180 SER A O 1
ATOM 1239 N N . LEU A 1 159 ? -28.050 -18.090 -1.114 1.00 33.96 181 LEU A N 1
ATOM 1240 C CA . LEU A 1 159 ? -29.377 -18.275 -0.579 1.00 34.05 181 LEU A CA 1
ATOM 1241 C C . LEU A 1 159 ? -29.369 -19.317 0.515 1.00 33.64 181 LEU A C 1
ATOM 1242 O O . LEU A 1 159 ? -28.816 -20.394 0.333 1.00 33.10 181 LEU A O 1
ATOM 1247 N N . LYS A 1 160 ? -29.989 -18.979 1.644 1.00 32.98 182 LYS A N 1
ATOM 1248 C CA . LYS A 1 160 ? -30.076 -19.870 2.800 1.00 32.97 182 LYS A CA 1
ATOM 1249 C C . LYS A 1 160 ? -31.505 -20.396 2.954 1.00 31.96 182 LYS A C 1
ATOM 1250 O O . LYS A 1 160 ? -31.726 -21.567 3.300 1.00 32.37 182 LYS A O 1
ATOM 1256 N N . GLU A 1 161 ? -32.473 -19.523 2.708 1.00 30.28 183 GLU A N 1
ATOM 1257 C CA . GLU A 1 161 ? -33.863 -19.918 2.813 1.00 29.19 183 GLU A CA 1
ATOM 1258 C C . GLU A 1 161 ? -34.607 -19.525 1.537 1.00 28.57 183 GLU A C 1
ATOM 1259 O O . GLU A 1 161 ? -34.386 -18.439 0.994 1.00 28.86 183 GLU A O 1
ATOM 1265 N N . LEU A 1 162 ? -35.449 -20.440 1.046 1.00 26.46 184 LEU A N 1
ATOM 1266 C CA . LEU A 1 162 ? -36.244 -20.243 -0.159 1.00 24.24 184 LEU A CA 1
ATOM 1267 C C . LEU A 1 162 ? -37.624 -20.825 0.107 1.00 25.74 184 LEU A C 1
ATOM 1268 O O . LEU A 1 162 ? -37.769 -22.020 0.426 1.00 25.12 184 LEU A O 1
ATOM 1273 N N . ARG A 1 163 ? -38.639 -19.980 -0.023 1.00 25.50 185 ARG A N 1
ATOM 1274 C CA . ARG A 1 163 ? -39.994 -20.416 0.223 1.00 25.43 185 ARG A CA 1
ATOM 1275 C C . ARG A 1 163 ? -40.849 -20.297 -1.019 1.00 26.47 185 ARG A C 1
ATOM 1276 O O . ARG A 1 163 ? -41.092 -19.205 -1.539 1.00 27.09 185 ARG A O 1
ATOM 1284 N N . LEU A 1 164 ? -41.317 -21.428 -1.506 1.00 27.00 186 LEU A N 1
ATOM 1285 C CA . LEU A 1 164 ? -42.150 -21.391 -2.681 1.00 27.35 186 LEU A CA 1
ATOM 1286 C C . LEU A 1 164 ? -43.495 -21.979 -2.325 1.00 28.28 186 LEU A C 1
ATOM 1287 O O . LEU A 1 164 ? -44.327 -22.219 -3.189 1.00 28.28 186 LEU A O 1
ATOM 1292 N N . TYR A 1 165 ? -43.709 -22.201 -1.037 1.00 29.85 187 TYR A N 1
ATOM 1293 C CA . TYR A 1 165 ? -44.958 -22.781 -0.579 1.00 31.75 187 TYR A CA 1
ATOM 1294 C C . TYR A 1 165 ? -46.155 -21.939 -0.940 1.00 32.67 187 TYR A C 1
ATOM 1295 O O . TYR A 1 165 ? -46.033 -20.800 -1.366 1.00 32.63 187 TYR A O 1
ATOM 1304 N N . ASN A 1 166 ? -47.319 -22.540 -0.779 1.00 34.52 188 ASN A N 1
ATOM 1305 C CA . ASN A 1 166 ? -48.596 -21.895 -1.049 1.00 36.01 188 ASN A CA 1
ATOM 1306 C C . ASN A 1 166 ? -48.784 -21.179 -2.384 1.00 35.59 188 ASN A C 1
ATOM 1307 O O . ASN A 1 166 ? -49.170 -20.009 -2.444 1.00 35.21 188 ASN A O 1
ATOM 1312 N N . ASN A 1 167 ? -48.515 -21.906 -3.458 1.00 35.34 189 ASN A N 1
ATOM 1313 C CA . ASN A 1 167 ? -48.720 -21.391 -4.802 1.00 35.42 189 ASN A CA 1
ATOM 1314 C C . ASN A 1 167 ? -49.463 -22.500 -5.520 1.00 35.74 189 ASN A C 1
ATOM 1315 O O . ASN A 1 167 ? -50.151 -23.296 -4.877 1.00 36.96 189 ASN A O 1
ATOM 1320 N N . GLN A 1 168 ? -49.342 -22.573 -6.837 1.00 35.46 190 GLN A N 1
ATOM 1321 C CA . GLN A 1 168 ? -50.032 -23.626 -7.565 1.00 35.12 190 GLN A CA 1
ATOM 1322 C C . GLN A 1 168 ? -49.037 -24.283 -8.505 1.00 34.67 190 GLN A C 1
ATOM 1323 O O . GLN A 1 168 ? -49.370 -24.583 -9.651 1.00 34.09 190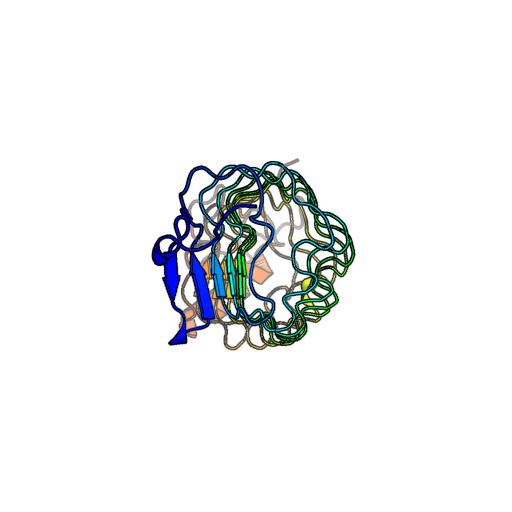 GLN A O 1
ATOM 1329 N N . LEU A 1 169 ? -47.814 -24.498 -8.019 1.00 34.31 191 LEU A N 1
ATOM 1330 C CA . LEU A 1 169 ? -46.776 -25.122 -8.829 1.00 34.49 191 LEU A CA 1
ATOM 1331 C C . LEU A 1 169 ? -47.161 -26.513 -9.322 1.00 35.78 191 LEU A C 1
ATOM 1332 O O . LEU A 1 169 ? -47.479 -27.423 -8.545 1.00 34.25 191 LEU A O 1
ATOM 1337 N N . LYS A 1 170 ? -47.147 -26.669 -10.638 1.00 37.33 192 LYS A N 1
ATOM 1338 C CA . LYS A 1 170 ? -47.482 -27.944 -11.231 1.00 38.79 192 LYS A CA 1
ATOM 1339 C C . LYS A 1 170 ? -46.198 -28.748 -11.358 1.00 39.09 192 LYS A C 1
ATOM 1340 O O . LYS A 1 170 ? -46.209 -29.974 -11.285 1.00 39.24 192 LYS A O 1
ATOM 1346 N N . ARG A 1 171 ? -45.085 -28.045 -11.505 1.00 39.36 193 ARG A N 1
ATOM 1347 C CA . ARG A 1 171 ? -43.810 -28.709 -11.666 1.00 40.30 193 ARG A CA 1
ATOM 1348 C C . ARG A 1 171 ? -42.646 -27.753 -11.478 1.00 39.92 193 ARG A C 1
ATOM 1349 O O . ARG A 1 171 ? -42.711 -26.593 -11.897 1.00 39.73 193 ARG A O 1
ATOM 1357 N N . VAL A 1 172 ? -41.577 -28.238 -10.857 1.00 39.12 194 VAL A N 1
ATOM 1358 C CA . VAL A 1 172 ? -40.403 -27.402 -10.675 1.00 39.40 194 VAL A CA 1
ATOM 1359 C C . VAL A 1 172 ? -39.568 -27.588 -11.923 1.00 40.10 194 VAL A C 1
ATOM 1360 O O . VAL A 1 172 ? -39.604 -28.651 -12.534 1.00 41.39 194 VAL A O 1
ATOM 1364 N N . PRO A 1 173 ? -38.836 -26.547 -12.343 1.00 40.26 195 PRO A N 1
ATOM 1365 C CA . PRO A 1 173 ? -37.996 -26.635 -13.537 1.00 40.13 195 PRO A CA 1
ATOM 1366 C C . PRO A 1 173 ? -36.906 -27.690 -13.432 1.00 39.97 195 PRO A C 1
ATOM 1367 O O . PRO A 1 173 ? -36.618 -28.225 -12.365 1.00 39.36 195 PRO A O 1
ATOM 1371 N N . GLU A 1 174 ? -36.291 -27.947 -14.574 1.00 40.73 196 GLU A N 1
ATOM 1372 C CA . GLU A 1 174 ? -35.246 -28.946 -14.736 1.00 40.80 196 GLU A CA 1
ATOM 1373 C C . GLU A 1 174 ? -34.157 -28.992 -13.675 1.00 40.25 196 GLU A C 1
ATOM 1374 O O . GLU A 1 174 ? -34.034 -29.992 -12.961 1.00 41.23 196 GLU A O 1
ATOM 1380 N N . GLY A 1 175 ? -33.355 -27.934 -13.584 1.00 38.47 197 GLY A N 1
ATOM 1381 C CA . GLY A 1 175 ? -32.286 -27.906 -12.600 1.00 36.46 197 GLY A CA 1
ATOM 1382 C C . GLY A 1 175 ? -32.362 -26.631 -11.797 1.00 36.02 197 GLY A C 1
ATOM 1383 O O . GLY A 1 175 ? -31.369 -25.910 -11.640 1.00 35.61 197 GLY A O 1
ATOM 1384 N N . ALA A 1 176 ? -33.557 -26.374 -11.274 1.00 34.81 198 ALA A N 1
ATOM 1385 C CA . ALA A 1 176 ? -33.846 -25.165 -10.516 1.00 34.09 198 ALA A CA 1
ATOM 1386 C C . ALA A 1 176 ? -33.001 -24.876 -9.288 1.00 34.14 198 ALA A C 1
ATOM 1387 O O . ALA A 1 176 ? -32.701 -23.719 -9.018 1.00 35.77 198 ALA A O 1
ATOM 1389 N N . PHE A 1 177 ? -32.606 -25.904 -8.542 1.00 33.69 199 PHE A N 1
ATOM 1390 C CA . PHE A 1 177 ? -31.818 -25.675 -7.333 1.00 32.27 199 PHE A CA 1
ATOM 1391 C C . PHE A 1 177 ? -30.339 -26.067 -7.417 1.00 31.87 199 PHE A C 1
ATOM 1392 O O . PHE A 1 177 ? -29.651 -26.050 -6.413 1.00 30.95 199 PHE A O 1
ATOM 1400 N N . ASP A 1 178 ? -29.859 -26.396 -8.611 1.00 32.48 200 ASP A N 1
ATOM 1401 C CA . ASP A 1 178 ? -28.478 -26.818 -8.814 1.00 33.39 200 ASP A CA 1
ATOM 1402 C C . ASP A 1 178 ? -27.396 -25.874 -8.306 1.00 34.66 200 ASP A C 1
ATOM 1403 O O . ASP A 1 178 ? -26.329 -26.320 -7.879 1.00 35.61 200 ASP A O 1
ATOM 1408 N N . LYS A 1 179 ? -27.662 -24.577 -8.328 1.00 34.75 201 LYS A N 1
ATOM 1409 C CA . LYS A 1 179 ? -26.668 -23.609 -7.886 1.00 34.67 201 LYS A CA 1
ATOM 1410 C C . LYS A 1 179 ? -26.873 -23.134 -6.452 1.00 34.11 201 LYS A C 1
ATOM 1411 O O . LYS A 1 179 ? -26.141 -22.280 -5.974 1.00 33.41 201 LYS A O 1
ATOM 1417 N N . LEU A 1 180 ? -27.858 -23.692 -5.759 1.00 33.42 202 LEU A N 1
ATOM 1418 C CA . LEU A 1 180 ? -28.119 -23.276 -4.390 1.00 33.51 202 LEU A CA 1
ATOM 1419 C C . LEU A 1 180 ? -27.391 -24.202 -3.429 1.00 34.60 202 LEU A C 1
ATOM 1420 O O . LEU A 1 180 ? -28.005 -24.852 -2.579 1.00 35.09 202 LEU A O 1
ATOM 1425 N N . THR A 1 181 ? -26.068 -24.244 -3.564 1.00 35.62 203 THR A N 1
ATOM 1426 C CA . THR A 1 181 ? -25.228 -25.111 -2.748 1.00 34.24 203 THR A CA 1
ATOM 1427 C C . THR A 1 181 ? -25.209 -24.766 -1.286 1.00 33.63 203 THR A C 1
ATOM 1428 O O . THR A 1 181 ? -24.867 -25.624 -0.466 1.00 35.20 203 THR A O 1
ATOM 1432 N N . GLU A 1 182 ? -25.556 -23.528 -0.946 1.00 32.43 204 GLU A N 1
ATOM 1433 C CA . GLU A 1 182 ? -25.566 -23.119 0.454 1.00 32.53 204 GLU A CA 1
ATOM 1434 C C . GLU A 1 182 ? -26.951 -23.058 1.090 1.00 32.08 204 GLU A C 1
ATOM 1435 O O . GLU A 1 182 ? -27.103 -22.526 2.180 1.00 31.43 204 GLU A O 1
ATOM 1441 N N . LEU A 1 183 ? -27.951 -23.602 0.407 1.00 31.91 205 LEU A N 1
ATOM 1442 C CA . LEU A 1 183 ? -29.328 -23.615 0.887 1.00 32.14 205 LEU A CA 1
ATOM 1443 C C . LEU A 1 183 ? -29.504 -24.522 2.116 1.00 32.77 205 LEU A C 1
ATOM 1444 O O . LEU A 1 183 ? -29.061 -25.671 2.123 1.00 32.72 205 LEU A O 1
ATOM 1449 N N . LYS A 1 184 ? -30.168 -24.013 3.152 1.00 33.10 206 LYS A N 1
ATOM 1450 C CA . LYS A 1 184 ? -30.385 -24.808 4.365 1.00 32.95 206 LYS A CA 1
ATOM 1451 C C . LYS A 1 184 ? -31.855 -25.101 4.627 1.00 31.60 206 LYS A C 1
ATOM 1452 O O . LYS A 1 184 ? -32.188 -26.081 5.302 1.00 29.11 206 LYS A O 1
ATOM 1458 N N . THR A 1 185 ? -32.727 -24.245 4.089 1.00 30.92 207 THR A N 1
ATOM 1459 C CA . THR A 1 185 ? -34.175 -24.410 4.242 1.00 30.11 207 THR A CA 1
ATOM 1460 C C . THR A 1 185 ? -34.915 -24.221 2.918 1.00 29.68 207 THR A C 1
ATOM 1461 O O . THR A 1 185 ? -34.815 -23.176 2.267 1.00 28.71 207 THR A O 1
ATOM 1465 N N . LEU A 1 186 ? -35.671 -25.243 2.534 1.00 29.23 208 LEU A N 1
ATOM 1466 C CA . LEU A 1 186 ? -36.426 -25.214 1.287 1.00 29.51 208 LEU A CA 1
ATOM 1467 C C . LEU A 1 186 ? -37.897 -25.534 1.515 1.00 29.47 208 LEU A C 1
ATOM 1468 O O . LEU A 1 186 ? -38.249 -26.674 1.778 1.00 30.66 208 LEU A O 1
ATOM 1473 N N . LYS A 1 187 ? -38.758 -24.538 1.403 1.00 29.54 209 LYS A N 1
ATOM 1474 C CA . LYS A 1 187 ? -40.171 -24.784 1.601 1.00 29.65 209 LYS A CA 1
ATOM 1475 C C . LYS A 1 187 ? -40.907 -24.837 0.270 1.00 29.45 209 LYS A C 1
ATOM 1476 O O . LYS A 1 187 ? -40.881 -23.896 -0.518 1.00 28.16 209 LYS A O 1
ATOM 1482 N N . LEU A 1 188 ? -41.563 -25.967 0.037 1.00 31.01 210 LEU A N 1
ATOM 1483 C CA . LEU A 1 188 ? -42.306 -26.202 -1.196 1.00 32.14 210 LEU A CA 1
ATOM 1484 C C . LEU A 1 188 ? -43.690 -26.760 -0.926 1.00 33.28 210 LEU A C 1
ATOM 1485 O O . LEU A 1 188 ? -44.406 -27.122 -1.853 1.00 32.56 210 LEU A O 1
ATOM 1490 N N . ASP A 1 189 ? -44.061 -26.859 0.345 1.00 34.93 211 ASP A N 1
ATOM 1491 C CA . ASP A 1 189 ? -45.371 -27.391 0.686 1.00 35.50 211 ASP A CA 1
ATOM 1492 C C . ASP A 1 189 ? -46.512 -26.583 0.091 1.00 35.51 211 ASP A C 1
ATOM 1493 O O . ASP A 1 189 ? -46.386 -25.379 -0.184 1.00 34.72 211 ASP A O 1
ATOM 1498 N N . ASN A 1 190 ? -47.627 -27.275 -0.099 1.00 35.06 212 ASN A N 1
ATOM 1499 C CA . ASN A 1 190 ? -48.835 -26.688 -0.641 1.00 35.11 212 ASN A CA 1
ATOM 1500 C C . ASN A 1 190 ? -48.747 -26.150 -2.039 1.00 34.75 212 ASN A C 1
ATOM 1501 O O . ASN A 1 190 ? -48.789 -24.939 -2.244 1.00 34.64 212 ASN A O 1
ATOM 1506 N N . ASN A 1 191 ? -48.634 -27.059 -2.995 1.00 34.42 213 ASN A N 1
ATOM 1507 C CA . ASN A 1 191 ? -48.591 -26.711 -4.405 1.00 34.89 213 ASN A CA 1
ATOM 1508 C C . ASN A 1 191 ? -49.249 -27.878 -5.137 1.00 35.05 213 ASN A C 1
ATOM 1509 O O . ASN A 1 191 ? -49.993 -28.631 -4.524 1.00 35.30 213 ASN A O 1
ATOM 1514 N N . GLN A 1 192 ? -48.992 -28.044 -6.428 1.00 35.95 214 GLN A N 1
ATOM 1515 C CA . GLN A 1 192 ? -49.605 -29.149 -7.156 1.00 36.43 214 GLN A CA 1
ATOM 1516 C C . GLN A 1 192 ? -48.568 -30.056 -7.813 1.00 35.92 214 GLN A C 1
ATOM 1517 O O . GLN A 1 192 ? -48.718 -30.492 -8.948 1.00 36.98 214 GLN A O 1
ATOM 1523 N N . LEU A 1 193 ? -47.519 -30.355 -7.064 1.00 35.28 215 LEU A N 1
ATOM 1524 C CA . LEU A 1 193 ? -46.444 -31.206 -7.543 1.00 34.40 215 LEU A CA 1
ATOM 1525 C C . LEU A 1 193 ? -46.768 -32.690 -7.416 1.00 34.57 215 LEU A C 1
ATOM 1526 O O . LEU A 1 193 ? -47.292 -33.141 -6.404 1.00 35.38 215 LEU A O 1
ATOM 1531 N N . LYS A 1 194 ? -46.458 -33.452 -8.456 1.00 35.43 216 LYS A N 1
ATOM 1532 C CA . LYS A 1 194 ? -46.698 -34.887 -8.439 1.00 35.66 216 LYS A CA 1
ATOM 1533 C C . LYS A 1 194 ? -45.350 -35.547 -8.171 1.00 35.89 216 LYS A C 1
ATOM 1534 O O . LYS A 1 194 ? -45.277 -36.688 -7.732 1.00 36.28 216 LYS A O 1
ATOM 1540 N N . ARG A 1 195 ? -44.280 -34.810 -8.438 1.00 36.73 217 ARG A N 1
ATOM 1541 C CA . ARG A 1 195 ? -42.926 -35.313 -8.243 1.00 37.66 217 ARG A CA 1
ATOM 1542 C C . ARG A 1 195 ? -41.957 -34.251 -8.717 1.00 36.32 217 ARG A C 1
ATOM 1543 O O . ARG A 1 195 ? -42.380 -33.211 -9.213 1.00 36.21 217 ARG A O 1
ATOM 1551 N N . VAL A 1 196 ? -40.662 -34.502 -8.555 1.00 35.24 218 VAL A N 1
ATOM 1552 C CA . VAL A 1 196 ? -39.651 -33.546 -9.008 1.00 34.02 218 VAL A CA 1
ATOM 1553 C C . VAL A 1 196 ? -38.764 -34.230 -10.034 1.00 33.06 218 VAL A C 1
ATOM 1554 O O . VAL A 1 196 ? -38.646 -35.449 -10.058 1.00 31.52 218 VAL A O 1
ATOM 1558 N N . PRO A 1 197 ? -38.155 -33.451 -10.930 1.00 33.55 219 PRO A N 1
ATOM 1559 C CA . PRO A 1 197 ? -37.292 -34.115 -11.912 1.00 32.97 219 PRO A CA 1
ATOM 1560 C C . PRO A 1 197 ? -36.095 -34.825 -11.241 1.00 33.19 219 PRO A C 1
ATOM 1561 O O . PRO A 1 197 ? -35.714 -34.522 -10.103 1.00 32.52 219 PRO A O 1
ATOM 1565 N N . GLU A 1 198 ? -35.525 -35.788 -11.953 1.00 33.19 220 GLU A N 1
ATOM 1566 C CA . GLU A 1 198 ? -34.413 -36.577 -11.453 1.00 33.44 220 GLU A CA 1
ATOM 1567 C C . GLU A 1 198 ? -33.198 -35.720 -11.165 1.00 32.75 220 GLU A C 1
ATOM 1568 O O . GLU A 1 198 ? -32.776 -34.957 -12.021 1.00 33.78 220 GLU A O 1
ATOM 1574 N N . GLY A 1 199 ? -32.634 -35.849 -9.966 1.00 32.40 221 GLY A N 1
ATOM 1575 C CA . GLY A 1 199 ? -31.458 -35.062 -9.616 1.00 32.22 221 GLY A CA 1
ATOM 1576 C C . GLY A 1 199 ? -31.787 -33.664 -9.109 1.00 32.29 221 GLY A C 1
ATOM 1577 O O . GLY A 1 199 ? -30.892 -32.894 -8.749 1.00 32.19 221 GLY A O 1
ATOM 1578 N N . ALA A 1 200 ? -33.079 -33.343 -9.079 1.00 32.00 222 ALA A N 1
ATOM 1579 C CA . ALA A 1 200 ? -33.563 -32.051 -8.619 1.00 31.57 222 ALA A CA 1
ATOM 1580 C C . ALA A 1 200 ? -32.984 -31.606 -7.274 1.00 31.83 222 ALA A C 1
ATOM 1581 O O . ALA A 1 200 ? -32.939 -30.416 -7.003 1.00 32.96 222 ALA A O 1
ATOM 1583 N N . PHE A 1 201 ? -32.538 -32.541 -6.436 1.00 31.88 223 PHE A N 1
ATOM 1584 C CA . PHE A 1 201 ? -31.996 -32.173 -5.123 1.00 32.25 223 PHE A CA 1
ATOM 1585 C C . PHE A 1 201 ? -30.509 -32.488 -4.881 1.00 32.72 223 PHE A C 1
ATOM 1586 O O . PHE A 1 201 ? -30.000 -32.252 -3.783 1.00 32.01 223 PHE A O 1
ATOM 1594 N N . ASP A 1 202 ? -29.818 -32.985 -5.909 1.00 33.46 224 ASP A N 1
ATOM 1595 C CA . ASP A 1 202 ? -28.406 -33.343 -5.813 1.00 32.34 224 ASP A CA 1
ATOM 1596 C C . ASP A 1 202 ? -27.444 -32.296 -5.289 1.00 32.93 224 ASP A C 1
ATOM 1597 O O . ASP A 1 202 ? -26.426 -32.654 -4.706 1.00 33.38 224 ASP A O 1
ATOM 1602 N N . SER A 1 203 ? -27.741 -31.014 -5.483 1.00 33.17 225 SER A N 1
ATOM 1603 C CA . SER A 1 203 ? -26.833 -29.956 -5.019 1.00 33.66 225 SER A CA 1
ATOM 1604 C C . SER A 1 203 ? -27.138 -29.495 -3.613 1.00 33.90 225 SER A C 1
ATOM 1605 O O . SER A 1 203 ? -26.349 -28.777 -3.017 1.00 33.50 225 SER A O 1
ATOM 1608 N N . LEU A 1 204 ? -28.281 -29.914 -3.081 1.00 35.38 226 LEU A N 1
ATOM 1609 C CA . LEU A 1 204 ? -28.704 -29.457 -1.765 1.00 37.04 226 LEU A CA 1
ATOM 1610 C C . LEU A 1 204 ? -28.088 -30.126 -0.558 1.00 38.93 226 LEU A C 1
ATOM 1611 O O . LEU A 1 204 ? -28.778 -30.461 0.400 1.00 39.16 226 LEU A O 1
ATOM 1616 N N . GLU A 1 205 ? -26.782 -30.333 -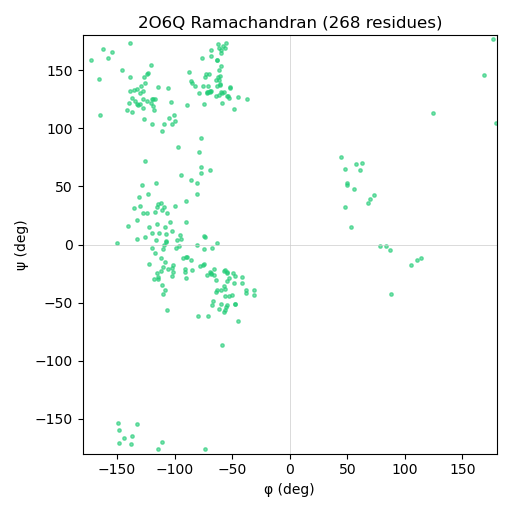0.603 1.00 41.26 227 GLU A N 1
ATOM 1617 C CA . GLU A 1 205 ? -26.103 -30.904 0.549 1.00 44.17 227 GLU A CA 1
ATOM 1618 C C . GLU A 1 205 ? -26.061 -29.692 1.451 1.00 44.36 227 GLU A C 1
ATOM 1619 O O . GLU A 1 205 ? -26.224 -28.573 0.969 1.00 46.88 227 GLU A O 1
ATOM 1625 N N . LYS A 1 206 ? -25.879 -29.865 2.744 1.00 44.04 228 LYS A N 1
ATOM 1626 C CA . LYS A 1 206 ? -25.899 -28.690 3.616 1.00 43.99 228 LYS A CA 1
ATOM 1627 C C . LYS A 1 206 ? -27.362 -28.256 3.870 1.00 42.62 228 LYS A C 1
ATOM 1628 O O . LYS A 1 206 ? -27.613 -27.304 4.606 1.00 41.55 228 LYS A O 1
ATOM 1634 N N . LEU A 1 207 ? -28.316 -28.961 3.262 1.00 42.28 229 LEU A N 1
ATOM 1635 C CA . LEU A 1 207 ? -29.741 -28.660 3.442 1.00 42.13 229 LEU A CA 1
ATOM 1636 C C . LEU A 1 207 ? -30.222 -29.238 4.772 1.00 41.86 229 LEU A C 1
ATOM 1637 O O . LEU A 1 207 ? -29.990 -30.405 5.064 1.00 41.34 229 LEU A O 1
ATOM 1642 N N . LYS A 1 208 ? -30.908 -28.428 5.570 1.00 42.43 230 LYS A N 1
ATOM 1643 C CA . LYS A 1 208 ? -31.385 -28.888 6.872 1.00 43.38 230 LYS A CA 1
ATOM 1644 C C . LYS A 1 208 ? -32.888 -29.074 6.988 1.00 43.36 230 LYS A C 1
ATOM 1645 O O . LYS A 1 208 ? -33.341 -30.036 7.580 1.00 42.39 230 LYS A O 1
ATOM 1651 N N . MET A 1 209 ? -33.667 -28.142 6.457 1.00 44.48 231 MET A N 1
ATOM 1652 C CA . MET A 1 209 ? -35.111 -28.264 6.570 1.00 45.27 231 MET A CA 1
ATOM 1653 C C . MET A 1 209 ? -35.785 -28.329 5.216 1.00 44.24 231 MET A C 1
ATOM 1654 O O . MET A 1 209 ? -35.590 -27.454 4.369 1.00 44.98 231 MET A O 1
ATOM 1659 N N . LEU A 1 210 ? -36.581 -29.371 5.014 1.00 41.96 232 LEU A N 1
ATOM 1660 C CA . LEU A 1 210 ? -37.275 -29.542 3.759 1.00 40.12 232 LEU A CA 1
ATOM 1661 C C . LEU A 1 210 ? -38.765 -29.741 3.992 1.00 39.28 232 LEU A C 1
ATOM 1662 O O . LEU A 1 210 ? -39.178 -30.699 4.625 1.00 38.94 232 LEU A O 1
ATOM 1667 N N . GLN A 1 211 ? -39.564 -28.809 3.485 1.00 38.73 233 GLN A N 1
ATOM 1668 C CA . GLN A 1 211 ? -41.019 -28.842 3.625 1.00 37.40 233 GLN A CA 1
ATOM 1669 C C . GLN A 1 211 ? -41.694 -29.256 2.322 1.00 35.39 233 GLN A C 1
ATOM 1670 O O . GLN A 1 211 ? -41.738 -28.458 1.382 1.00 35.30 233 GLN A O 1
ATOM 1676 N N . LEU A 1 212 ? -42.248 -30.469 2.279 1.00 32.75 234 LEU A N 1
ATOM 1677 C CA . LEU A 1 212 ? -42.915 -30.971 1.071 1.00 30.65 234 LEU A CA 1
ATOM 1678 C C . LEU A 1 212 ? -44.406 -31.345 1.184 1.00 29.18 234 LEU A C 1
ATOM 1679 O O . LEU A 1 212 ? -45.023 -31.719 0.183 1.00 27.55 234 LEU A O 1
ATOM 1684 N N . GLN A 1 213 ? -44.989 -31.249 2.375 1.00 28.52 235 GLN A N 1
ATOM 1685 C CA . GLN A 1 213 ? -46.404 -31.603 2.554 1.00 28.61 235 GLN A CA 1
ATOM 1686 C C . GLN A 1 213 ? -47.381 -30.849 1.659 1.00 29.78 235 GLN A C 1
ATOM 1687 O O . GLN A 1 213 ? -47.037 -29.867 0.993 1.00 30.22 235 GLN A O 1
ATOM 1693 N N . GLU A 1 214 ? -48.619 -31.324 1.657 1.00 30.82 236 GLU A N 1
ATOM 1694 C CA . GLU A 1 214 ? -49.678 -30.728 0.860 1.00 31.11 236 GLU A CA 1
ATOM 1695 C C . GLU A 1 214 ? -49.396 -30.629 -0.625 1.00 31.63 236 GLU A C 1
ATOM 1696 O O . GLU A 1 214 ? -49.585 -29.583 -1.230 1.00 32.71 236 GLU A O 1
ATOM 1702 N N . ASN A 1 215 ? -48.932 -31.732 -1.202 1.00 32.21 237 ASN A N 1
ATOM 1703 C CA . ASN A 1 215 ? -48.680 -31.842 -2.638 1.00 32.18 237 ASN A CA 1
ATOM 1704 C C . ASN A 1 215 ? -49.193 -33.244 -2.986 1.00 33.29 237 ASN A C 1
ATOM 1705 O O . ASN A 1 215 ? -49.094 -34.163 -2.175 1.00 34.60 237 ASN A O 1
ATOM 1710 N N . PRO A 1 216 ? -49.783 -33.416 -4.175 1.00 33.66 238 PRO A N 1
ATOM 1711 C CA . PRO A 1 216 ? -50.320 -34.713 -4.608 1.00 34.30 238 PRO A CA 1
ATOM 1712 C C . PRO A 1 216 ? -49.300 -35.714 -5.164 1.00 34.93 238 PRO A C 1
ATOM 1713 O O . PRO A 1 216 ? -49.471 -36.242 -6.263 1.00 34.86 238 PRO A O 1
ATOM 1717 N N . TRP A 1 217 ? -48.252 -35.979 -4.402 1.00 35.11 239 TRP A N 1
ATOM 1718 C CA . TRP A 1 217 ? -47.218 -36.916 -4.819 1.00 36.88 239 TRP A CA 1
ATOM 1719 C C . TRP A 1 217 ? -47.781 -38.267 -5.338 1.00 38.61 239 TRP A C 1
ATOM 1720 O O . TRP A 1 217 ? -48.413 -39.010 -4.569 1.00 38.54 239 TRP A O 1
ATOM 1731 N N . ASP A 1 218 ? -47.573 -38.616 -6.610 1.00 40.44 240 ASP A N 1
ATOM 1732 C CA . ASP A 1 218 ? -48.097 -39.920 -7.037 1.00 44.41 240 ASP A CA 1
ATOM 1733 C C . ASP A 1 218 ? -47.025 -40.988 -7.058 1.00 45.31 240 ASP A C 1
ATOM 1734 O O . ASP A 1 218 ? -46.155 -41.020 -7.928 1.00 44.23 240 ASP A O 1
ATOM 1739 N N . CYS A 1 219 ? -47.110 -41.861 -6.062 1.00 46.73 241 CYS A N 1
ATOM 1740 C CA . CYS A 1 219 ? -46.174 -42.953 -5.898 1.00 49.24 241 CYS A CA 1
ATOM 1741 C C . CYS A 1 219 ? -46.710 -44.138 -6.656 1.00 50.08 241 CYS A C 1
ATOM 1742 O O . CYS A 1 219 ? -46.322 -45.286 -6.412 1.00 50.63 241 CYS A O 1
ATOM 1745 N N . THR A 1 220 ? -47.610 -43.835 -7.584 1.00 50.88 242 THR A N 1
ATOM 1746 C CA . THR A 1 220 ? -48.276 -44.835 -8.408 1.00 51.38 242 THR A CA 1
ATOM 1747 C C . THR A 1 220 ? -47.641 -44.964 -9.800 1.00 51.17 242 THR A C 1
ATOM 1748 O O . THR A 1 220 ? -48.321 -45.246 -10.783 1.00 51.11 242 THR A O 1
ATOM 1752 N N . CYS A 1 221 ? -46.332 -44.758 -9.865 1.00 50.55 243 CYS A N 1
ATOM 1753 C CA . CYS A 1 221 ? -45.592 -44.826 -11.112 1.00 50.00 243 CYS A CA 1
ATOM 1754 C C . CYS A 1 221 ? -44.220 -44.277 -10.835 1.00 49.64 243 CYS A C 1
ATOM 1755 O O . CYS A 1 221 ? -44.079 -43.363 -10.032 1.00 49.38 243 CYS A O 1
ATOM 1758 N N . ASN A 1 222 ? -43.202 -44.818 -11.490 1.00 49.63 244 ASN A N 1
ATOM 1759 C CA . ASN A 1 222 ? -41.862 -44.312 -11.253 1.00 49.63 244 ASN A CA 1
ATOM 1760 C C . ASN A 1 222 ? -41.914 -42.839 -11.596 1.00 49.41 244 ASN A C 1
ATOM 1761 O O . ASN A 1 222 ? -42.914 -42.365 -12.148 1.00 50.41 244 ASN A O 1
ATOM 1766 N N . GLY A 1 223 ? -40.850 -42.113 -11.277 1.00 48.04 245 GLY A N 1
ATOM 1767 C CA . GLY A 1 223 ? -40.838 -40.686 -11.537 1.00 45.01 245 GLY A CA 1
ATOM 1768 C C . GLY A 1 223 ? -40.887 -40.079 -10.159 1.00 43.15 245 GLY A C 1
ATOM 1769 O O . GLY A 1 223 ? -40.634 -38.903 -9.964 1.00 43.50 245 GLY A O 1
ATOM 1770 N N . ILE A 1 224 ? -41.200 -40.931 -9.194 1.00 41.17 246 ILE A N 1
ATOM 1771 C CA . ILE A 1 224 ? -41.291 -40.547 -7.802 1.00 39.25 246 ILE A CA 1
ATOM 1772 C C . ILE A 1 224 ? -40.125 -41.249 -7.124 1.00 38.49 246 ILE A C 1
ATOM 1773 O O . ILE A 1 224 ? -39.770 -40.954 -5.978 1.00 38.71 246 ILE A O 1
ATOM 1778 N N . ILE A 1 225 ? -39.514 -42.175 -7.852 1.00 37.71 247 ILE A N 1
ATOM 1779 C CA . ILE A 1 225 ? -38.419 -42.950 -7.293 1.00 37.32 247 ILE A CA 1
ATOM 1780 C C . ILE A 1 225 ? -37.207 -42.153 -6.909 1.00 35.97 247 ILE A C 1
ATOM 1781 O O . ILE A 1 225 ? -36.552 -42.447 -5.896 1.00 35.78 247 ILE A O 1
ATOM 1786 N N . TYR A 1 226 ? -36.882 -41.165 -7.728 1.00 34.52 248 TYR A N 1
ATOM 1787 C CA . TYR A 1 226 ? -35.733 -40.357 -7.418 1.00 34.51 248 TYR A CA 1
ATOM 1788 C C . TYR A 1 226 ? -35.955 -39.705 -6.072 1.00 35.31 248 TYR A C 1
ATOM 1789 O O . TYR A 1 226 ? -35.092 -39.786 -5.190 1.00 35.19 248 TYR A O 1
ATOM 1798 N N . MET A 1 227 ? -37.112 -39.053 -5.923 1.00 35.42 249 MET A N 1
ATOM 1799 C CA . MET A 1 227 ? -37.448 -38.364 -4.680 1.00 35.69 249 MET A CA 1
ATOM 1800 C C . MET A 1 227 ? -37.483 -39.301 -3.475 1.00 35.04 249 MET A C 1
ATOM 1801 O O . MET A 1 227 ? -37.034 -38.922 -2.396 1.00 34.38 249 MET A O 1
ATOM 1806 N N . ALA A 1 228 ? -38.005 -40.518 -3.645 1.00 34.98 250 ALA A N 1
ATOM 1807 C CA . ALA A 1 228 ? -38.033 -41.478 -2.532 1.00 35.11 250 ALA A CA 1
ATOM 1808 C C . ALA A 1 228 ? -36.604 -41.928 -2.141 1.00 34.91 250 ALA A C 1
ATOM 1809 O O . ALA A 1 228 ? -36.219 -41.856 -0.978 1.00 33.41 250 ALA A O 1
ATOM 1811 N N . LYS A 1 229 ? -35.812 -42.378 -3.110 1.00 35.71 251 LYS A N 1
ATOM 1812 C CA . LYS A 1 229 ? -34.447 -42.795 -2.804 1.00 36.26 251 LYS A CA 1
ATOM 1813 C C . LYS A 1 229 ? -33.716 -41.670 -2.088 1.00 35.50 251 LYS A C 1
ATOM 1814 O O . LYS A 1 229 ? -33.152 -41.866 -1.019 1.00 36.39 251 LYS A O 1
ATOM 1820 N N . TRP A 1 230 ? -33.748 -40.482 -2.678 1.00 34.80 252 TRP A N 1
ATOM 1821 C CA . TRP A 1 230 ? -33.085 -39.325 -2.103 1.00 33.94 252 TRP A CA 1
ATOM 1822 C C . TRP A 1 230 ? -33.566 -39.029 -0.680 1.00 34.63 252 TRP A C 1
ATOM 1823 O O . TRP A 1 230 ? -32.770 -38.998 0.255 1.00 35.03 252 TRP A O 1
ATOM 1834 N N . LEU A 1 231 ? -34.866 -38.801 -0.513 1.00 34.68 253 LEU A N 1
ATOM 1835 C CA . LEU A 1 231 ? -35.406 -38.500 0.805 1.00 35.41 253 LEU A CA 1
ATOM 1836 C C . LEU A 1 231 ? -34.994 -39.550 1.849 1.00 36.26 253 LEU A C 1
ATOM 1837 O O . LEU A 1 231 ? -34.600 -39.205 2.966 1.00 34.81 253 LEU A O 1
ATOM 1842 N N . LYS A 1 232 ? -35.078 -40.827 1.478 1.00 36.93 254 LYS A N 1
ATOM 1843 C CA . LYS A 1 232 ? -34.735 -41.901 2.394 1.00 38.69 254 LYS A CA 1
ATOM 1844 C C . LYS A 1 232 ? -33.273 -41.838 2.770 1.00 39.95 254 LYS A C 1
ATOM 1845 O O . LYS A 1 232 ? -32.899 -42.055 3.916 1.00 40.43 254 LYS A O 1
ATOM 1851 N N . LYS A 1 233 ? -32.443 -41.544 1.784 1.00 41.48 255 LYS A N 1
ATOM 1852 C CA . LYS A 1 233 ? -31.022 -41.433 2.001 1.00 42.33 255 LYS A CA 1
ATOM 1853 C C . LYS A 1 233 ? -30.757 -40.182 2.846 1.00 43.21 255 LYS A C 1
ATOM 1854 O O . LYS A 1 233 ? -29.740 -40.087 3.532 1.00 44.21 255 LYS A O 1
ATOM 1860 N N . LYS A 1 234 ? -31.675 -39.223 2.814 1.00 43.35 256 LYS A N 1
ATOM 1861 C CA . LYS A 1 234 ? -31.494 -38.008 3.591 1.00 43.57 256 LYS A CA 1
ATOM 1862 C C . LYS A 1 234 ? -32.107 -38.119 4.973 1.00 44.33 256 LYS A C 1
ATOM 1863 O O . LYS A 1 234 ? -31.705 -37.421 5.896 1.00 44.53 256 LYS A O 1
ATOM 1869 N N . ALA A 1 235 ? -33.084 -39.002 5.120 1.00 45.89 257 ALA A N 1
ATOM 1870 C CA . ALA A 1 235 ? -33.707 -39.203 6.413 1.00 47.53 257 ALA A CA 1
ATOM 1871 C C . ALA A 1 235 ? -32.583 -39.565 7.381 1.00 49.45 257 ALA A C 1
ATOM 1872 O O . ALA A 1 235 ? -32.384 -38.893 8.395 1.00 49.95 257 ALA A O 1
ATOM 1874 N N . ASP A 1 236 ? -31.840 -40.624 7.051 1.00 51.15 258 ASP A N 1
ATOM 1875 C CA . ASP A 1 236 ? -30.719 -41.085 7.879 1.00 52.09 258 ASP A CA 1
ATOM 1876 C C . ASP A 1 236 ? -29.782 -39.944 8.295 1.00 52.50 258 ASP A C 1
ATOM 1877 O O . ASP A 1 236 ? -29.474 -39.786 9.476 1.00 52.51 258 ASP A O 1
ATOM 1882 N N . GLU A 1 237 ? -29.334 -39.153 7.324 1.00 52.70 259 GLU A N 1
ATOM 1883 C CA . GLU A 1 237 ? -28.425 -38.039 7.586 1.00 52.60 259 GLU A CA 1
ATOM 1884 C C . GLU A 1 237 ? -29.027 -36.966 8.480 1.00 52.59 259 GLU A C 1
ATOM 1885 O O . GLU A 1 237 ? -28.399 -35.942 8.751 1.00 52.87 259 GLU A O 1
ATOM 1891 N N . GLY A 1 238 ? -30.255 -37.190 8.924 1.00 52.02 260 GLY A N 1
ATOM 1892 C CA . GLY A 1 238 ? -30.893 -36.222 9.789 1.00 51.03 260 GLY A CA 1
ATOM 1893 C C . GLY A 1 238 ? -31.341 -34.953 9.100 1.00 50.61 260 GLY A C 1
ATOM 1894 O O . GLY A 1 238 ? -31.168 -33.870 9.658 1.00 50.73 260 GLY A O 1
ATOM 1895 N N . LEU A 1 239 ? -31.925 -35.082 7.905 1.00 50.00 261 LEU A N 1
ATOM 1896 C CA . LEU A 1 239 ? -32.422 -33.929 7.145 1.00 49.09 261 LEU A CA 1
ATOM 1897 C C . LEU A 1 239 ? -33.463 -33.187 7.982 1.00 48.82 261 LEU A C 1
ATOM 1898 O O . LEU A 1 239 ? -33.139 -32.248 8.705 1.00 50.38 261 LEU A O 1
ATOM 1903 N N . GLY A 1 240 ? -34.712 -33.619 7.903 1.00 47.56 262 GLY A N 1
ATOM 1904 C CA . GLY A 1 240 ? -35.744 -32.946 8.658 1.00 46.92 262 GLY A CA 1
ATOM 1905 C C . GLY A 1 240 ? -36.823 -32.529 7.687 1.00 46.79 262 GLY A C 1
ATOM 1906 O O . GLY A 1 240 ? -36.608 -31.681 6.819 1.00 47.41 262 GLY A O 1
ATOM 1907 N N . GLY A 1 241 ? -37.988 -33.138 7.825 1.00 45.17 263 GLY A N 1
ATOM 1908 C CA . GLY A 1 241 ? -39.070 -32.829 6.931 1.00 43.52 263 GLY A CA 1
ATOM 1909 C C . GLY A 1 241 ? -39.200 -33.981 5.977 1.00 42.98 263 GLY A C 1
ATOM 1910 O O . GLY A 1 241 ? -40.226 -34.132 5.340 1.00 44.02 263 GLY A O 1
ATOM 1911 N N . VAL A 1 242 ? -38.167 -34.810 5.880 1.00 42.35 264 VAL A N 1
ATOM 1912 C CA . VAL A 1 242 ? -38.209 -35.962 4.980 1.00 41.87 264 VAL A CA 1
ATOM 1913 C C . VAL A 1 242 ? -39.544 -36.720 4.977 1.00 42.14 264 VAL A C 1
ATOM 1914 O O . VAL A 1 242 ? -39.917 -37.325 3.975 1.00 42.35 264 VAL A O 1
ATOM 1918 N N . ASP A 1 243 ? -40.274 -36.672 6.084 1.00 42.51 265 ASP A N 1
ATOM 1919 C CA . ASP A 1 243 ? -41.545 -37.381 6.180 1.00 42.99 265 ASP A CA 1
ATOM 1920 C C . ASP A 1 243 ? -42.758 -36.586 5.713 1.00 42.69 265 ASP A C 1
ATOM 1921 O O . ASP A 1 243 ? -43.840 -37.140 5.551 1.00 42.08 265 ASP A O 1
ATOM 1926 N N . THR A 1 244 ? -42.580 -35.293 5.476 1.00 42.49 266 THR A N 1
ATOM 1927 C CA . THR A 1 244 ? -43.693 -34.450 5.066 1.00 42.25 266 THR A CA 1
ATOM 1928 C C . THR A 1 244 ? -44.295 -34.762 3.697 1.00 42.94 266 THR A C 1
ATOM 1929 O O . THR A 1 244 ? -45.470 -34.464 3.448 1.00 42.38 266 THR A O 1
ATOM 1933 N N . ALA A 1 245 ? -43.501 -35.342 2.801 1.00 43.65 267 ALA A N 1
ATOM 1934 C CA . ALA A 1 245 ? -44.020 -35.708 1.487 1.00 44.34 267 ALA A CA 1
ATOM 1935 C C . ALA A 1 245 ? -44.889 -36.937 1.731 1.00 44.83 267 ALA A C 1
ATOM 1936 O O . ALA A 1 245 ? -44.425 -37.942 2.264 1.00 44.03 267 ALA A O 1
ATOM 1938 N N . GLY A 1 246 ? -46.164 -36.838 1.374 1.00 46.23 268 GLY A N 1
ATOM 1939 C CA . GLY A 1 246 ? -47.071 -37.952 1.585 1.00 47.14 268 GLY A CA 1
ATOM 1940 C C . GLY A 1 246 ? -47.779 -38.327 0.308 1.00 47.80 268 GLY A C 1
ATOM 1941 O O . GLY A 1 246 ? -48.105 -37.464 -0.496 1.00 47.48 268 GLY A O 1
ATOM 1942 N N . CYS A 1 247 ? -48.020 -39.618 0.120 1.00 49.36 269 CYS A N 1
ATOM 1943 C CA . CYS A 1 247 ? -48.690 -40.089 -1.087 1.00 50.81 269 CYS A CA 1
ATOM 1944 C C . CYS A 1 247 ? -50.083 -39.521 -1.251 1.00 51.85 269 CYS A C 1
ATOM 1945 O O . CYS A 1 247 ? -50.805 -39.302 -0.280 1.00 51.24 269 CYS A O 1
ATOM 1948 N N . GLU A 1 248 ? -50.440 -39.277 -2.503 1.00 53.93 270 GLU A N 1
ATOM 1949 C CA . GLU A 1 248 ? -51.740 -38.741 -2.848 1.00 56.30 270 GLU A CA 1
ATOM 1950 C C . GLU A 1 248 ? -52.784 -39.784 -2.512 1.00 57.27 270 GLU A C 1
ATOM 1951 O O . GLU A 1 248 ? -53.784 -39.480 -1.864 1.00 57.40 270 GLU A O 1
ATOM 1957 N N . LYS A 1 249 ? -52.533 -41.016 -2.948 1.00 58.56 271 LYS A N 1
ATOM 1958 C CA . LYS A 1 249 ? -53.455 -42.115 -2.722 1.00 60.48 271 LYS A CA 1
ATOM 1959 C C . LYS A 1 249 ? -52.963 -43.095 -1.670 1.00 61.81 271 LYS A C 1
ATOM 1960 O O . LYS A 1 249 ? -53.651 -43.344 -0.680 1.00 63.05 271 LYS A O 1
ATOM 1966 N N . GLY A 1 250 ? -51.775 -43.650 -1.878 1.00 62.62 272 GLY A N 1
ATOM 1967 C CA . GLY A 1 250 ? -51.233 -44.618 -0.934 1.00 63.06 272 GLY A CA 1
ATOM 1968 C C . GLY A 1 250 ? -51.398 -44.342 0.557 1.00 63.01 272 GLY A C 1
ATOM 1969 O O . GLY A 1 250 ? -51.547 -45.274 1.353 1.00 63.04 272 GLY A O 1
ATOM 1970 N N . GLY A 1 251 ? -51.380 -43.069 0.945 1.00 62.82 273 GLY A N 1
ATOM 1971 C CA . GLY A 1 251 ? -51.490 -42.733 2.355 1.00 61.69 273 GLY A CA 1
ATOM 1972 C C . GLY A 1 251 ? -50.111 -42.718 3.011 1.00 61.02 273 GLY A C 1
ATOM 1973 O O . GLY A 1 251 ? -49.806 -41.816 3.799 1.00 61.97 273 GLY A O 1
ATOM 1974 N N . LYS A 1 252 ? -49.275 -43.705 2.675 1.00 58.73 274 LYS A N 1
ATOM 1975 C CA . LYS A 1 252 ? -47.919 -43.817 3.217 1.00 56.45 274 LYS A CA 1
ATOM 1976 C C . LYS A 1 252 ? -46.957 -42.713 2.728 1.00 54.59 274 LYS A C 1
ATOM 1977 O O . LYS A 1 252 ? -47.211 -42.038 1.729 1.00 54.16 274 LYS A O 1
ATOM 1983 N N . ALA A 1 253 ? -45.850 -42.533 3.438 1.00 52.31 275 ALA A N 1
ATOM 1984 C CA . ALA A 1 253 ? -44.886 -41.498 3.081 1.00 50.69 275 ALA A CA 1
ATOM 1985 C C . ALA A 1 253 ? -44.039 -41.846 1.872 1.00 49.21 275 ALA A C 1
ATOM 1986 O O . ALA A 1 253 ? -43.552 -42.966 1.748 1.00 48.51 275 ALA A O 1
ATOM 1988 N N . VAL A 1 254 ? -43.860 -40.873 0.989 1.00 48.06 276 VAL A N 1
ATOM 1989 C CA . VAL A 1 254 ? -43.045 -41.060 -0.206 1.00 47.54 276 VAL A CA 1
ATOM 1990 C C . VAL A 1 254 ? -41.709 -41.687 0.193 1.00 47.72 276 VAL A C 1
ATOM 1991 O O . VAL A 1 254 ? -41.128 -42.471 -0.551 1.00 47.39 276 VAL A O 1
ATOM 1995 N N . LEU A 1 255 ? -41.246 -41.328 1.386 1.00 48.00 277 LEU A N 1
ATOM 1996 C CA . LEU A 1 255 ? -40.003 -41.829 1.966 1.00 48.75 277 LEU A CA 1
ATOM 1997 C C . LEU A 1 255 ? -39.920 -43.366 1.828 1.00 49.91 277 LEU A C 1
ATOM 1998 O O . LEU A 1 255 ? -38.934 -43.916 1.342 1.00 49.89 277 LEU A O 1
ATOM 2003 N N . GLU A 1 256 ? -40.986 -44.035 2.267 1.00 51.28 278 GLU A N 1
ATOM 2004 C CA . GLU A 1 256 ? -41.114 -45.494 2.268 1.00 51.24 278 GLU A CA 1
ATOM 2005 C C . GLU A 1 256 ? -41.216 -46.185 0.899 1.00 51.18 278 GLU A C 1
ATOM 2006 O O . GLU A 1 256 ? -40.872 -47.358 0.760 1.00 51.38 278 GLU A O 1
ATOM 2012 N N . ILE A 1 257 ? -41.688 -45.470 -0.110 1.00 51.48 279 ILE A N 1
ATOM 2013 C CA . ILE A 1 257 ? -41.870 -46.064 -1.428 1.00 51.34 279 ILE A CA 1
ATOM 2014 C C . ILE A 1 257 ? -40.633 -46.623 -2.112 1.00 52.32 279 ILE A C 1
ATOM 2015 O O . ILE A 1 257 ? -39.565 -46.021 -2.110 1.00 50.69 279 ILE A O 1
ATOM 2020 N N . THR A 1 258 ? -40.816 -47.793 -2.712 1.00 54.77 280 THR A N 1
ATOM 2021 C CA . THR A 1 258 ? -39.758 -48.501 -3.424 1.00 57.28 280 THR A CA 1
ATOM 2022 C C . THR A 1 258 ? -40.085 -48.583 -4.901 1.00 59.25 280 THR A C 1
ATOM 2023 O O . THR A 1 258 ? -41.092 -48.037 -5.349 1.00 59.15 280 THR A O 1
ATOM 2027 N N . GLU A 1 259 ? -39.241 -49.277 -5.660 1.00 61.66 281 GLU A N 1
ATOM 2028 C CA . GLU A 1 259 ? -39.467 -49.400 -7.094 1.00 64.06 281 GLU A CA 1
ATOM 2029 C C . GLU A 1 259 ? -40.493 -50.481 -7.363 1.00 64.63 281 GLU A C 1
ATOM 2030 O O . GLU A 1 259 ? -40.853 -50.741 -8.501 1.00 64.30 281 GLU A O 1
ATOM 2036 N N . LYS A 1 260 ? -40.969 -51.105 -6.297 1.00 66.42 282 LYS A N 1
ATOM 2037 C CA . LYS A 1 260 ? -41.968 -52.152 -6.419 1.00 68.24 282 LYS A CA 1
ATOM 2038 C C . LYS A 1 260 ? -43.317 -51.569 -6.831 1.00 69.21 282 LYS A C 1
ATOM 2039 O O . LYS A 1 260 ? -43.852 -51.891 -7.891 1.00 69.59 282 LYS A O 1
ATOM 2045 N N . ASP A 1 261 ? -43.854 -50.700 -5.986 1.00 70.03 283 ASP A N 1
ATOM 2046 C CA . ASP A 1 261 ? -45.153 -50.086 -6.222 1.00 71.12 283 ASP A CA 1
ATOM 2047 C C . ASP A 1 261 ? -45.147 -49.009 -7.295 1.00 72.14 283 ASP A C 1
ATOM 2048 O O . ASP A 1 261 ? -46.198 -48.630 -7.801 1.00 72.03 283 ASP A O 1
ATOM 2053 N N . ALA A 1 262 ? -43.969 -48.509 -7.640 1.00 73.82 284 ALA A N 1
ATOM 2054 C CA . ALA A 1 262 ? -43.878 -47.462 -8.650 1.00 75.53 284 ALA A CA 1
ATOM 2055 C C . ALA A 1 262 ? -43.161 -47.954 -9.884 1.00 76.42 284 ALA A C 1
ATOM 2056 O O . ALA A 1 262 ? -42.438 -47.204 -10.524 1.00 76.31 284 ALA A O 1
ATOM 2058 N N . ALA A 1 263 ? -43.356 -49.221 -10.213 1.00 78.31 285 ALA A N 1
ATOM 2059 C CA . ALA A 1 263 ? -42.710 -49.794 -11.381 1.00 80.44 285 ALA A CA 1
ATOM 2060 C C . ALA A 1 263 ? -43.680 -49.765 -12.544 1.00 81.93 285 ALA A C 1
ATOM 2061 O O . ALA A 1 263 ? -44.370 -50.747 -12.826 1.00 82.71 285 ALA A O 1
ATOM 2063 N N . SER A 1 264 ? -43.740 -48.625 -13.210 1.00 83.04 286 SER A N 1
ATOM 2064 C CA . SER A 1 264 ? -44.621 -48.474 -14.344 1.00 84.49 286 SER A CA 1
ATOM 2065 C C . SER A 1 264 ? -44.479 -47.066 -14.855 1.00 86.10 286 SER A C 1
ATOM 2066 O O . SER A 1 264 ? -45.008 -46.123 -14.264 1.00 85.91 286 SER A O 1
ATOM 2069 N N . ASP A 1 265 ? -43.759 -46.852 -16.013 1.00 88.34 287 ASP A N 1
ATOM 2070 C CA . ASP A 1 265 ? -43.449 -45.489 -16.521 1.00 90.39 287 ASP A CA 1
ATOM 2071 C C . ASP A 1 265 ? -44.772 -44.991 -17.180 1.00 92.07 287 ASP A C 1
ATOM 2072 O O . ASP A 1 265 ? -44.937 -45.258 -18.400 1.00 92.38 287 ASP A O 1
ATOM 2077 N N . CYS A 1 266 ? -45.575 -44.329 -16.431 1.00 93.93 288 CYS A N 1
ATOM 2078 C CA . CYS A 1 266 ? -46.874 -43.787 -16.883 1.00 96.44 288 CYS A CA 1
ATOM 2079 C C . CYS A 1 266 ? -47.015 -42.365 -16.263 1.00 97.22 288 CYS A C 1
ATOM 2080 O O . CYS A 1 266 ? -46.412 -42.178 -15.193 1.00 97.21 288 CYS A O 1
ATOM 2083 N N . VAL A 1 267 ? -48.010 -41.672 -16.643 1.00 98.71 289 VAL A N 1
ATOM 2084 C CA . VAL A 1 267 ? -48.239 -40.256 -16.647 1.00 100.37 289 VAL A CA 1
ATOM 2085 C C . VAL A 1 267 ? -49.217 -39.950 -15.510 1.00 101.77 289 VAL A C 1
ATOM 2086 O O . VAL A 1 267 ? -50.192 -40.678 -15.316 1.00 101.80 289 VAL A O 1
ATOM 2090 N N . SER A 1 268 ? -48.920 -38.904 -14.732 1.00 103.36 290 SER A N 1
ATOM 2091 C CA . SER A 1 268 ? -49.758 -38.486 -13.591 1.00 104.72 290 SER A CA 1
ATOM 2092 C C . SER A 1 268 ? -51.223 -38.216 -14.008 1.00 105.58 290 SER A C 1
ATOM 2093 O O . SER A 1 268 ? -51.537 -38.241 -15.206 1.00 106.23 290 SER A O 1
ATOM 2096 N N . PRO A 1 269 ? -52.138 -37.964 -13.036 1.00 105.81 291 PRO A N 1
ATOM 2097 C CA . PRO A 1 269 ? -53.549 -37.705 -13.383 1.00 105.74 291 PRO A CA 1
ATOM 2098 C C . PRO A 1 269 ? -53.807 -36.883 -14.668 1.00 105.60 291 PRO A C 1
ATOM 2099 O O . PRO A 1 269 ? -53.288 -35.774 -14.835 1.00 105.50 291 PRO A O 1
ATOM 2103 N N . ASN A 1 270 ? -54.612 -37.444 -15.572 1.00 105.46 292 ASN A N 1
ATOM 2104 C CA . ASN A 1 270 ? -54.938 -36.786 -16.837 1.00 105.32 292 ASN A CA 1
ATOM 2105 C C . ASN A 1 270 ? -56.397 -36.348 -16.906 1.00 105.12 292 ASN A C 1
ATOM 2106 O O . ASN A 1 270 ? -56.696 -35.153 -16.854 1.00 104.99 292 ASN A O 1
#

Sequence (270 aa):
NEALCKKDGGVCSCNNNKNSVDCSSKKLTAIPSNIPADTKKLDLQSNKLSSLPSKAFHRLTKLRLLYLNDNKLQTLPAGIFKELKNLETLWVTDNKLQALPIGVFDQLVNLAELRLDRNQLKSLPPRVFDSLTKLTYLSLGYNELQSLPKGVFDKLTSLKELRLYNNQLKRVPEGAFDKLTELKTLKLDNNQLKRVPEGAFDSLEKLKMLQLQENPWDCTCNGIIYMAKWLKKKADEGLGGVDTAGCEKGGKAVLEITEKDAASDCVSPN

B-factor: mean 41.68, std 13.0, range [13.73, 106.23]

CATH classification: 3.80.10.10

Secondary structure (DSSP, 8-state):
----BGGGT-SBEEETTTTEEE-TTS--SS--S---TT-SEEE--SS--S---TTSSSS-TT--EEE--SS--S---TTTTSS-TT--EEE--SS------TTTTTT-SS--EEE--SS------TTTTTT-TT--EEE--SS------TTTTTT-TT--EEE--SS--S---TTTTTT-TT--EEE--SS--S---TTTTTT-TT--EEE--SS-B--SSSSSHHHHHHHHHHHHTT-SSTT--BBSSS-SBGGG--TTTT-S---S--

Nearest PDB structures (foldseek):
  2o6q-assembly1_A  TM=1.004E+00  e=9.223E-47  Eptatretus burgeri
  3m18-assembly1_A  TM=8.467E-01  e=1.251E-17  Petromyzon marinus
  3m19-assembly2_B  TM=8.679E-01  e=4.823E-17  Petromyzon marinus
  7e5b-assembly1_A  TM=8.412E-01  e=5.585E-16  Cyclostomata
  4k79-assembly1_A  TM=8.374E-01  e=3.719E-14  Petromyzon marinus

InterPro domains:
  IPR000372 Leucine-rich repeat N-terminal domain [SM00013] (33-63)
  IPR001611 Leucine-rich repeat [PF13855] (62-119)
  IPR001611 Leucine-rich repeat [PF13855] (132-191)
  IPR003591 Leucine-rich repeat, typical subtype [SM00369] (62-81)
  IPR003591 Leucine-rich repeat, typical subtype [SM00369] (82-105)
  IPR003591 Leucine-rich repeat, typical subtype [SM00369] (106-129)
  IPR003591 Leucine-rich repeat, typical subtype [SM00369] (130-153)
  IPR003591 Leucine-rich repeat, typical subtype [SM00369] (154-177)
  IPR003591 Leucine-rich repeat, typical subtype [SM00369] (178-201)
  IPR003591 Leucine-rich repeat, typical subtype [SM00369] (202-225)
  IPR032675 Leucine-rich repeat domain superfamily [G3DSA:3.80.10.10] (23-292)
  IPR050541 Leucine-rich repeat and transmembrane domain-containing protein [PTHR24369] (11-284)

Organism: Eptatretus burgeri (NCBI:txid7764)

Solvent-accessible surface area: 12888 Å² total; per-residue (Å²): 204,146,48,15,18,141,134,99,67,12,74,2,48,23,72,117,151,120,37,16,5,49,0,24,75,57,153,28,100,65,22,26,93,73,6,69,55,85,2,83,44,0,10,0,48,37,9,80,1,73,71,8,80,53,142,10,0,31,94,0,62,103,0,91,44,0,28,0,16,68,8,80,0,96,80,5,29,72,18,0,0,58,68,0,109,41,0,73,16,0,53,0,20,58,15,86,0,114,62,10,30,141,16,0,0,61,50,0,76,50,0,38,39,0,81,1,13,137,9,68,1,117,74,8,12,88,162,1,0,27,32,0,73,110,0,50,44,0,2,1,0,87,10,68,1,72,58,9,30,168,26,1,0,50,108,0,70,36,1,75,34,0,54,2,31,38,15,63,1,69,129,6,16,140,27,4,2,57,106,2,61,53,0,93,24,1,32,1,14,58,11,77,0,49,70,3,29,158,16,5,1,82,27,1,107,120,15,127,58,0,35,0,54,116,12,27,0,8,13,78,8,50,38,0,34,40,0,1,110,14,0,101,109,22,33,133,112,58,14,29,11,17,99,38,0,28,16,96,173,58,64,96,22,0,27,103,10,67,104,175,67,0,73,59,134,73,134,44,94,196